Protein AF-A0A233S714-F1 (afdb_monomer)

Structure (mmCIF, N/CA/C/O backbone):
data_AF-A0A233S714-F1
#
_entry.id   AF-A0A233S714-F1
#
loop_
_atom_site.group_PDB
_atom_site.id
_atom_site.type_symbol
_atom_site.label_atom_id
_atom_site.label_alt_id
_atom_site.label_comp_id
_atom_site.label_asym_id
_atom_site.label_entity_id
_atom_site.label_seq_id
_atom_site.pdbx_PDB_ins_code
_atom_site.Cartn_x
_atom_site.Cartn_y
_atom_site.Cartn_z
_atom_site.occupancy
_atom_site.B_iso_or_equiv
_atom_site.auth_seq_id
_atom_site.auth_comp_id
_atom_site.auth_asym_id
_atom_site.auth_atom_id
_atom_site.pdbx_PDB_model_num
ATOM 1 N N . MET A 1 1 ? 31.657 8.967 -10.220 1.00 40.84 1 MET A N 1
ATOM 2 C CA . MET A 1 1 ? 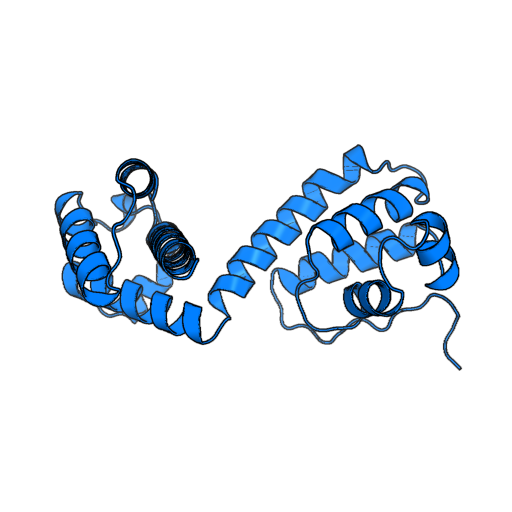30.370 9.175 -10.921 1.00 40.84 1 MET A CA 1
ATOM 3 C C . MET A 1 1 ? 29.705 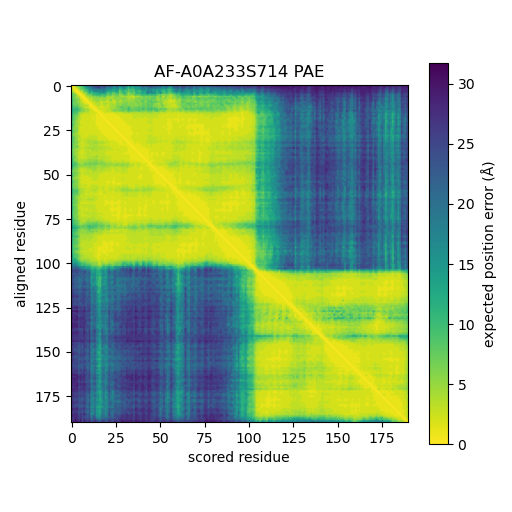7.817 -11.083 1.00 40.84 1 MET A C 1
ATOM 5 O O . MET A 1 1 ? 30.407 6.886 -11.451 1.00 40.84 1 MET A O 1
ATOM 9 N N . GLY A 1 2 ? 28.427 7.679 -10.719 1.00 52.44 2 GLY A N 1
ATOM 10 C CA . GLY A 1 2 ? 27.688 6.413 -10.843 1.00 52.44 2 GLY A CA 1
ATOM 11 C C . GLY A 1 2 ? 27.372 6.067 -12.301 1.00 52.44 2 GLY A C 1
ATOM 12 O O . GLY A 1 2 ? 27.374 6.950 -13.158 1.00 52.44 2 GLY A O 1
ATOM 13 N N . VAL A 1 3 ? 27.122 4.787 -12.581 1.00 60.53 3 VAL A N 1
ATOM 14 C CA . VAL A 1 3 ? 26.758 4.312 -13.924 1.00 60.53 3 VAL A CA 1
ATOM 15 C C . VAL A 1 3 ? 25.372 4.869 -14.291 1.00 60.53 3 VAL A C 1
ATOM 17 O O . VAL A 1 3 ? 24.443 4.732 -13.489 1.00 60.53 3 VAL A O 1
ATOM 20 N N . PRO A 1 4 ? 25.195 5.507 -15.464 1.00 60.66 4 PRO A N 1
ATOM 21 C CA . PRO A 1 4 ? 23.899 6.024 -15.892 1.00 60.66 4 PRO A CA 1
ATOM 22 C C . PRO A 1 4 ? 22.820 4.938 -15.847 1.00 60.66 4 PRO A C 1
ATOM 24 O O . PRO A 1 4 ? 23.013 3.854 -16.384 1.00 60.66 4 PRO A O 1
ATOM 27 N N . GLY A 1 5 ? 21.685 5.238 -15.212 1.00 64.38 5 GLY A N 1
ATOM 28 C CA . GLY A 1 5 ? 20.563 4.304 -15.080 1.00 64.38 5 GLY A CA 1
ATOM 29 C C . GLY A 1 5 ? 20.573 3.462 -13.807 1.00 64.38 5 GLY A C 1
ATOM 30 O O . GLY A 1 5 ? 19.518 2.980 -13.431 1.00 64.38 5 GLY A O 1
ATOM 31 N N . GLN A 1 6 ? 21.683 3.341 -13.072 1.00 81.00 6 GLN A N 1
ATOM 32 C CA . GLN A 1 6 ? 21.674 2.590 -11.812 1.00 81.00 6 GLN A CA 1
ATOM 33 C C . GLN A 1 6 ? 21.087 3.413 -10.661 1.00 81.00 6 GLN A C 1
ATOM 35 O O . GLN A 1 6 ? 21.679 4.399 -10.217 1.00 81.00 6 GLN A O 1
ATOM 40 N N . PHE A 1 7 ? 19.938 2.977 -10.143 1.00 83.88 7 PHE A N 1
ATOM 41 C CA . PHE A 1 7 ? 19.339 3.535 -8.934 1.00 83.88 7 PHE A CA 1
ATOM 42 C C . PHE A 1 7 ? 19.837 2.798 -7.696 1.00 83.88 7 PHE A C 1
ATOM 44 O O . PHE A 1 7 ? 19.830 1.569 -7.634 1.00 83.88 7 PHE A O 1
ATOM 51 N N . LYS A 1 8 ? 20.248 3.554 -6.675 1.00 82.88 8 LYS A N 1
ATOM 52 C CA . LYS A 1 8 ? 20.589 2.973 -5.377 1.00 82.88 8 LYS A CA 1
ATOM 53 C C . LYS A 1 8 ? 19.297 2.549 -4.678 1.00 82.88 8 LYS A C 1
ATOM 55 O O . LYS A 1 8 ? 18.467 3.402 -4.376 1.00 82.88 8 LYS A O 1
ATOM 60 N N . LYS A 1 9 ? 19.155 1.251 -4.399 1.00 84.81 9 LYS A N 1
ATOM 61 C CA . LYS A 1 9 ? 18.035 0.729 -3.605 1.00 84.81 9 LYS A CA 1
ATOM 62 C C . LYS A 1 9 ? 18.007 1.377 -2.208 1.00 84.81 9 LYS A C 1
ATOM 64 O O . LYS A 1 9 ? 19.061 1.425 -1.560 1.00 84.81 9 LYS A O 1
ATOM 69 N N . PRO A 1 10 ? 16.849 1.865 -1.728 1.00 80.56 10 PRO A N 1
ATOM 70 C CA . PRO A 1 10 ? 16.700 2.346 -0.363 1.00 80.56 10 PRO A CA 1
ATOM 71 C C . PRO A 1 10 ? 16.878 1.203 0.633 1.00 80.56 10 PRO A C 1
ATOM 73 O O . PRO A 1 10 ? 16.523 0.053 0.374 1.00 80.56 10 PRO A O 1
ATOM 76 N N . SER A 1 11 ? 17.386 1.533 1.819 1.00 79.00 11 SER A N 1
ATOM 77 C CA . SER A 1 11 ? 17.393 0.598 2.943 1.00 79.00 11 SER A CA 1
ATOM 78 C C . SER A 1 11 ? 15.988 0.523 3.541 1.00 79.00 11 SER A C 1
ATOM 80 O O . SER A 1 11 ? 15.656 1.276 4.453 1.00 79.00 11 SER A O 1
ATOM 82 N N . LEU A 1 12 ? 15.156 -0.367 3.005 1.00 73.88 12 LEU A N 1
ATOM 83 C CA . LEU A 1 12 ? 13.804 -0.622 3.501 1.00 73.88 12 LEU A CA 1
ATOM 84 C C . LEU A 1 12 ? 13.814 -1.749 4.545 1.00 73.88 12 LEU A C 1
ATOM 86 O O . LEU A 1 12 ? 14.524 -2.741 4.332 1.00 73.88 12 LEU A O 1
ATOM 90 N N . PRO A 1 13 ? 13.040 -1.652 5.644 1.00 69.81 13 PRO A N 1
ATOM 91 C CA . PRO A 1 13 ? 12.799 -2.792 6.527 1.00 69.81 13 PRO A CA 1
ATOM 92 C C . PRO A 1 13 ? 12.115 -3.931 5.755 1.00 69.81 13 PRO A C 1
ATOM 94 O O . PRO A 1 13 ? 11.543 -3.713 4.687 1.00 69.81 13 PRO A O 1
ATOM 97 N N . ALA A 1 14 ? 12.187 -5.157 6.277 1.00 67.12 14 ALA A N 1
ATOM 98 C CA . ALA A 1 14 ? 11.447 -6.275 5.695 1.00 67.12 14 ALA A CA 1
ATOM 99 C C . ALA A 1 14 ? 9.934 -5.974 5.706 1.00 67.12 14 ALA A C 1
ATOM 101 O O . ALA A 1 14 ? 9.413 -5.478 6.706 1.00 67.12 14 ALA A O 1
ATOM 102 N N . GLY A 1 15 ? 9.243 -6.239 4.595 1.00 75.56 15 GLY A N 1
ATOM 103 C CA . GLY A 1 15 ? 7.813 -5.961 4.445 1.00 75.56 15 GLY A CA 1
ATOM 104 C C . GLY A 1 15 ? 7.403 -5.644 3.006 1.00 75.56 15 GLY A C 1
ATOM 105 O O . GLY A 1 15 ? 8.234 -5.588 2.103 1.00 75.56 15 GLY A O 1
ATOM 106 N N . ARG A 1 16 ? 6.114 -5.355 2.804 1.00 86.38 16 ARG A N 1
ATOM 107 C CA . ARG A 1 16 ? 5.480 -5.236 1.479 1.00 86.38 16 ARG A CA 1
ATOM 108 C C . ARG A 1 16 ? 6.036 -4.091 0.633 1.00 86.38 16 ARG A C 1
ATOM 110 O O . ARG A 1 16 ? 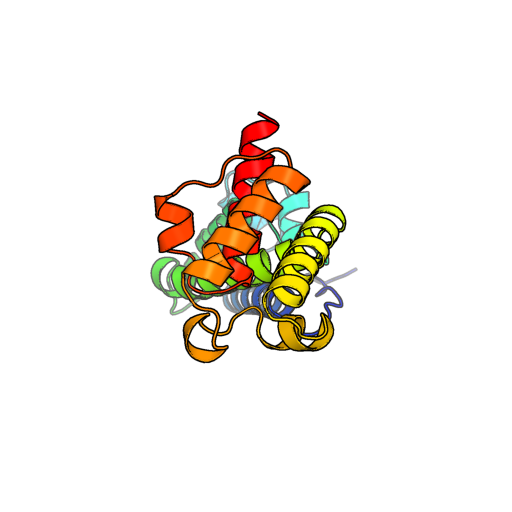6.109 -4.198 -0.586 1.00 86.38 16 ARG A O 1
ATOM 117 N N . LEU A 1 17 ? 6.476 -3.000 1.268 1.00 84.19 17 LEU A N 1
ATOM 118 C CA . LEU A 1 17 ? 7.139 -1.899 0.560 1.00 84.19 17 LEU A CA 1
ATOM 119 C C . LEU A 1 17 ? 8.502 -2.320 -0.012 1.00 84.19 17 LEU A C 1
ATOM 121 O O . LEU A 1 17 ? 8.867 -1.866 -1.096 1.00 84.19 17 LEU A O 1
ATOM 125 N N . ARG A 1 18 ? 9.244 -3.186 0.696 1.00 84.31 18 ARG A N 1
ATOM 126 C CA . ARG A 1 18 ? 10.487 -3.768 0.176 1.00 84.31 18 ARG A CA 1
ATOM 127 C C . ARG A 1 18 ? 10.176 -4.672 -1.013 1.00 84.31 18 ARG A C 1
ATOM 129 O O . ARG A 1 18 ? 10.813 -4.495 -2.042 1.00 84.31 18 ARG A O 1
ATOM 136 N N . ASP A 1 19 ? 9.170 -5.537 -0.901 1.00 90.81 19 ASP A N 1
ATOM 137 C CA . ASP A 1 19 ? 8.782 -6.459 -1.978 1.00 90.81 19 ASP A CA 1
ATOM 138 C C . ASP A 1 19 ? 8.412 -5.703 -3.268 1.00 90.81 19 ASP A C 1
ATOM 140 O O . ASP A 1 19 ? 8.916 -6.020 -4.346 1.00 90.81 19 ASP A O 1
ATOM 144 N N . LEU A 1 20 ? 7.607 -4.637 -3.159 1.00 93.38 20 LEU A N 1
ATOM 145 C CA . LEU A 1 20 ? 7.278 -3.767 -4.293 1.00 93.38 20 LEU A CA 1
ATOM 146 C C . LEU A 1 20 ? 8.525 -3.090 -4.882 1.00 93.38 20 LEU A C 1
ATOM 148 O O . LEU A 1 20 ? 8.696 -3.056 -6.101 1.00 93.38 20 LEU A O 1
ATOM 152 N N . ASN A 1 21 ? 9.387 -2.518 -4.034 1.00 94.50 21 ASN A N 1
ATOM 153 C CA . ASN A 1 21 ? 10.602 -1.854 -4.504 1.00 94.50 21 ASN A CA 1
ATOM 154 C C . ASN A 1 21 ? 11.528 -2.855 -5.216 1.00 94.50 21 ASN A C 1
ATOM 156 O O . ASN A 1 21 ? 12.047 -2.555 -6.289 1.00 94.50 21 ASN A O 1
ATOM 160 N N . ASP A 1 22 ? 11.679 -4.062 -4.674 1.00 94.62 22 ASP A N 1
ATOM 161 C CA . ASP A 1 22 ? 12.474 -5.123 -5.280 1.00 94.62 22 ASP A CA 1
ATOM 162 C C . ASP A 1 22 ? 11.911 -5.567 -6.633 1.00 94.62 22 ASP A C 1
ATOM 164 O O . ASP A 1 22 ? 12.692 -5.692 -7.581 1.00 94.62 22 ASP A O 1
ATOM 168 N N . ALA A 1 23 ? 10.588 -5.704 -6.763 1.00 95.44 23 ALA A N 1
ATOM 169 C CA . ALA A 1 23 ? 9.927 -6.010 -8.032 1.00 95.44 23 ALA A CA 1
ATOM 170 C C . ALA A 1 23 ? 10.164 -4.918 -9.091 1.00 95.44 23 ALA A C 1
ATOM 172 O O . ALA A 1 23 ? 10.536 -5.221 -10.225 1.00 95.44 23 ALA A O 1
ATOM 173 N N . LEU A 1 24 ? 10.041 -3.637 -8.722 1.00 95.38 24 LEU A N 1
ATOM 174 C CA . LEU A 1 24 ? 10.323 -2.519 -9.633 1.00 95.38 24 LEU A CA 1
ATOM 175 C C . LEU A 1 24 ? 11.787 -2.493 -10.082 1.00 95.38 24 LEU A C 1
ATOM 177 O O . LEU A 1 24 ? 12.075 -2.256 -11.256 1.00 95.38 24 LEU A O 1
ATOM 181 N N . HIS A 1 25 ? 12.722 -2.755 -9.169 1.00 95.06 25 HIS A N 1
ATOM 182 C CA . HIS A 1 25 ? 14.147 -2.836 -9.499 1.00 95.06 25 HIS A CA 1
ATOM 183 C C . HIS A 1 25 ? 14.480 -4.057 -10.363 1.00 95.06 25 HIS A C 1
ATOM 185 O O . HIS A 1 25 ? 15.325 -3.955 -11.252 1.00 95.06 25 HIS A O 1
ATOM 191 N N . ALA A 1 26 ? 13.820 -5.195 -10.143 1.00 94.56 26 ALA A N 1
ATOM 192 C CA . ALA A 1 26 ? 13.962 -6.375 -10.991 1.00 94.56 26 ALA A CA 1
ATOM 193 C C . ALA A 1 26 ? 13.451 -6.092 -12.411 1.00 94.56 26 ALA A C 1
ATOM 195 O O . ALA A 1 26 ? 14.162 -6.344 -13.382 1.00 94.56 26 ALA A O 1
ATOM 196 N N . LEU A 1 27 ? 12.273 -5.476 -12.537 1.00 95.06 27 LEU A N 1
ATOM 197 C CA . LEU A 1 27 ? 11.716 -5.081 -13.828 1.00 95.06 27 LEU A C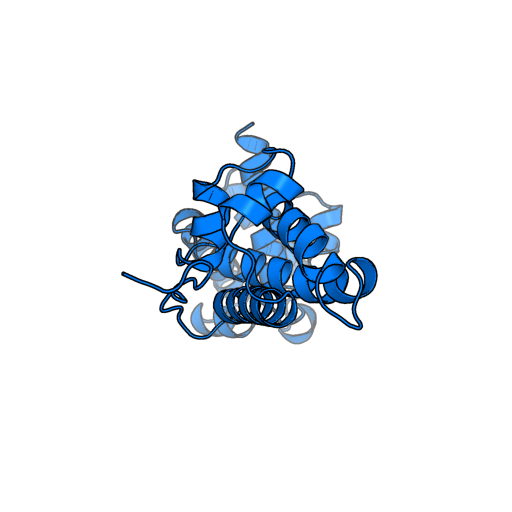A 1
ATOM 198 C C . LEU A 1 27 ? 12.617 -4.066 -14.547 1.00 95.06 27 LEU A C 1
ATOM 200 O O . LEU A 1 27 ? 12.871 -4.191 -15.744 1.00 95.06 27 LEU A O 1
ATOM 204 N N . HIS A 1 28 ? 13.161 -3.089 -13.816 1.00 95.12 28 HIS A N 1
ATOM 205 C CA . HIS A 1 28 ? 14.119 -2.119 -14.350 1.00 95.12 28 HIS A CA 1
ATOM 206 C C . HIS A 1 28 ? 15.409 -2.783 -14.850 1.00 95.12 28 HIS A C 1
ATOM 208 O O . HIS A 1 28 ? 15.908 -2.417 -15.916 1.00 95.12 28 HIS A O 1
ATOM 214 N N . LEU A 1 29 ? 15.912 -3.798 -14.138 1.00 93.81 29 LEU A N 1
ATOM 215 C CA . LEU A 1 29 ? 17.058 -4.601 -14.564 1.00 93.81 29 LEU A CA 1
ATOM 216 C C . LEU A 1 29 ? 16.765 -5.368 -15.861 1.00 93.81 29 LEU A C 1
ATOM 218 O O . LEU A 1 29 ? 17.548 -5.274 -16.807 1.00 93.81 29 LEU A O 1
ATOM 222 N N . ILE A 1 30 ? 15.632 -6.074 -15.931 1.00 93.31 30 ILE A N 1
ATOM 223 C CA . ILE A 1 30 ? 15.226 -6.858 -17.111 1.00 93.31 30 ILE A CA 1
ATOM 224 C C . ILE A 1 30 ? 14.990 -5.938 -18.324 1.00 93.31 30 ILE A C 1
ATOM 226 O O . ILE A 1 30 ? 15.354 -6.281 -19.446 1.00 93.31 30 ILE A O 1
ATOM 230 N N . ALA A 1 31 ? 14.479 -4.724 -18.104 1.00 93.56 31 ALA A N 1
ATOM 231 C CA . ALA A 1 31 ? 14.295 -3.693 -19.131 1.00 93.56 31 ALA A CA 1
ATOM 232 C C . ALA A 1 31 ? 15.608 -3.049 -19.640 1.00 93.56 31 ALA A C 1
ATOM 234 O O . ALA A 1 31 ? 15.571 -2.098 -20.435 1.00 93.56 31 ALA A O 1
ATOM 235 N N . GLY A 1 32 ? 16.768 -3.522 -19.168 1.00 92.62 32 GLY A N 1
ATOM 236 C CA . GLY A 1 32 ? 18.088 -3.028 -19.560 1.00 92.62 32 GLY A CA 1
ATOM 237 C C . GLY A 1 32 ? 18.496 -1.725 -18.871 1.00 92.62 32 GLY A C 1
ATOM 238 O O . GLY A 1 32 ? 19.286 -0.965 -19.425 1.00 92.62 32 GLY A O 1
ATOM 239 N N . GLN A 1 33 ? 17.938 -1.445 -17.693 1.00 93.19 33 GLN A N 1
ATOM 240 C CA . GLN A 1 33 ? 18.257 -0.294 -16.845 1.00 93.19 33 GLN A CA 1
ATOM 241 C C . GLN A 1 33 ? 18.191 1.073 -17.556 1.00 93.19 33 GLN A C 1
ATOM 243 O O . GLN A 1 33 ? 19.160 1.841 -17.528 1.00 93.19 33 GLN A O 1
ATOM 248 N N . PRO A 1 34 ? 17.059 1.429 -18.199 1.00 93.25 34 PRO A N 1
ATOM 249 C CA . PRO A 1 34 ? 16.932 2.719 -18.870 1.00 93.25 34 PRO A CA 1
ATOM 250 C C . PRO A 1 34 ? 17.169 3.884 -17.898 1.00 93.25 34 PRO A C 1
ATOM 252 O O . PRO A 1 34 ? 16.764 3.847 -16.733 1.00 93.25 34 PRO A O 1
ATOM 255 N N . SER A 1 35 ? 17.813 4.946 -18.387 1.00 92.31 35 SER A N 1
ATOM 256 C CA . SER A 1 35 ? 18.087 6.144 -17.589 1.00 92.31 35 SER A CA 1
ATOM 257 C C . SER A 1 35 ? 16.813 6.943 -17.291 1.00 92.31 35 SER A C 1
ATOM 259 O O . SER A 1 35 ? 15.815 6.840 -18.009 1.00 92.31 35 SER A O 1
ATOM 261 N N . LEU A 1 36 ? 16.864 7.822 -16.281 1.00 90.88 36 LEU A N 1
ATOM 262 C CA . LEU A 1 36 ? 15.768 8.761 -15.990 1.00 90.88 36 LEU A CA 1
ATOM 263 C C . LEU A 1 36 ? 15.369 9.592 -17.207 1.00 90.88 36 LEU A C 1
ATOM 265 O O . LEU A 1 36 ? 14.194 9.886 -17.390 1.00 90.88 36 LEU A O 1
ATOM 269 N N . GLU A 1 37 ? 16.333 9.992 -18.036 1.00 91.75 37 GLU A N 1
ATOM 270 C CA . GLU A 1 37 ? 16.038 10.774 -19.232 1.00 91.75 37 GLU A CA 1
ATOM 271 C C . GLU A 1 37 ? 15.244 9.960 -20.257 1.00 91.75 37 GLU A C 1
ATOM 273 O O . GLU A 1 37 ? 14.268 10.468 -20.811 1.00 91.75 37 GLU A O 1
ATOM 278 N N . ILE A 1 38 ? 15.631 8.699 -20.470 1.00 93.56 38 ILE A N 1
ATOM 279 C CA . ILE A 1 38 ? 14.936 7.782 -21.377 1.00 93.56 38 ILE A CA 1
ATOM 280 C C . ILE A 1 38 ? 13.519 7.523 -20.864 1.00 93.56 38 ILE A C 1
ATOM 282 O O . ILE A 1 38 ? 12.565 7.719 -21.612 1.00 93.56 38 ILE A O 1
ATOM 286 N N . MET A 1 39 ? 13.365 7.157 -19.588 1.00 94.06 39 MET A N 1
ATOM 287 C CA . MET A 1 39 ? 12.049 6.896 -18.993 1.00 94.06 39 MET A CA 1
ATOM 288 C C . MET A 1 39 ? 11.145 8.130 -19.049 1.00 94.06 39 MET A C 1
ATOM 290 O O . MET A 1 39 ? 10.008 8.050 -19.500 1.00 94.06 39 MET A O 1
ATOM 294 N N . HIS A 1 40 ? 11.667 9.303 -18.687 1.00 94.56 40 HIS A N 1
ATOM 295 C CA . HIS A 1 40 ? 10.916 10.556 -18.742 1.00 94.56 40 HIS A CA 1
ATOM 296 C C . HIS A 1 40 ? 10.459 10.917 -20.166 1.00 94.56 40 HIS A C 1
ATOM 298 O O . HIS A 1 40 ? 9.381 11.485 -20.346 1.00 94.56 40 HIS A O 1
ATOM 304 N N . ARG A 1 41 ? 11.264 10.582 -21.184 1.00 94.19 41 ARG A N 1
ATOM 305 C CA . ARG A 1 41 ? 10.916 10.768 -22.598 1.00 94.19 41 ARG A CA 1
ATOM 306 C C . ARG A 1 41 ? 9.836 9.786 -23.054 1.00 94.19 41 ARG A C 1
ATOM 308 O O . ARG A 1 41 ? 8.895 10.222 -23.707 1.00 94.19 41 ARG A O 1
ATOM 315 N N . LEU A 1 42 ? 9.956 8.505 -22.698 1.00 93.44 42 LEU A N 1
ATOM 316 C CA . LEU A 1 42 ? 8.964 7.470 -23.024 1.00 93.44 42 LEU A CA 1
ATOM 317 C C . LEU A 1 42 ? 7.596 7.787 -22.414 1.00 93.44 42 LEU A C 1
ATOM 319 O O . LEU A 1 42 ? 6.576 7.645 -23.075 1.00 93.44 42 LEU A O 1
ATOM 323 N N . LEU A 1 43 ? 7.593 8.332 -21.200 1.00 93.44 43 LEU A N 1
ATOM 324 C CA . LEU A 1 43 ? 6.397 8.805 -20.505 1.00 93.44 43 LEU A CA 1
ATOM 325 C C . LEU A 1 43 ? 5.861 10.146 -21.015 1.00 93.44 43 LEU A C 1
ATOM 327 O O . LEU A 1 43 ? 4.975 10.726 -20.388 1.00 93.44 43 LEU A O 1
ATOM 331 N N . GLN A 1 44 ? 6.433 10.696 -22.090 1.00 92.38 44 GLN A N 1
ATOM 332 C CA . GLN A 1 44 ? 6.054 11.995 -22.651 1.00 92.38 44 GLN A CA 1
ATOM 333 C C . GLN A 1 44 ? 6.014 13.123 -21.603 1.00 92.38 44 GLN A C 1
ATOM 335 O O . GLN A 1 44 ? 5.236 14.065 -21.709 1.00 92.38 44 GLN A O 1
ATOM 340 N N . LYS A 1 45 ? 6.882 13.049 -20.584 1.00 87.69 45 LYS A N 1
ATOM 341 C CA . LYS A 1 45 ? 6.978 14.011 -19.473 1.00 87.69 45 LYS A CA 1
ATOM 342 C C . LYS A 1 45 ? 5.745 14.103 -18.557 1.00 87.69 45 LYS A C 1
ATOM 344 O O . LYS A 1 45 ? 5.652 15.055 -17.785 1.00 87.69 45 LYS A O 1
ATOM 349 N N . ARG A 1 46 ? 4.837 13.118 -18.578 1.00 89.94 46 ARG A N 1
ATOM 350 C CA . ARG A 1 46 ? 3.645 13.097 -17.703 1.00 89.94 46 ARG A CA 1
ATOM 351 C C . ARG A 1 46 ? 3.977 12.925 -16.212 1.00 89.94 46 ARG A C 1
ATOM 353 O O . ARG A 1 46 ? 3.246 13.406 -15.356 1.00 89.94 46 ARG A O 1
ATOM 360 N N . ILE A 1 47 ? 5.111 12.288 -15.898 1.00 91.12 47 ILE A N 1
ATOM 361 C CA . ILE A 1 47 ? 5.651 12.142 -14.536 1.00 91.12 47 ILE A CA 1
ATOM 362 C C . ILE A 1 47 ? 6.984 12.885 -14.446 1.00 91.12 47 ILE A C 1
ATOM 364 O O . ILE A 1 47 ? 7.846 12.710 -15.303 1.00 91.12 47 ILE A O 1
ATOM 368 N N . SER A 1 48 ? 7.187 13.694 -13.402 1.00 89.31 48 SER A N 1
ATOM 369 C CA . SER A 1 48 ? 8.436 14.444 -13.231 1.00 89.31 48 SER A CA 1
ATOM 370 C C . SER A 1 48 ? 9.640 13.525 -12.990 1.00 89.31 48 SER A C 1
ATOM 372 O O . SER A 1 48 ? 9.526 12.470 -12.366 1.00 89.31 48 SER A O 1
ATOM 374 N N . ARG A 1 49 ? 10.835 13.957 -13.420 1.00 91.06 49 ARG A N 1
ATOM 375 C CA . ARG A 1 49 ? 12.092 13.214 -13.185 1.00 91.06 49 ARG A CA 1
ATOM 376 C C . ARG A 1 49 ? 12.331 12.902 -11.708 1.00 91.06 49 ARG A C 1
ATOM 378 O O . ARG A 1 49 ? 12.794 11.812 -11.403 1.00 91.06 49 ARG A O 1
ATOM 385 N N . THR A 1 50 ? 11.999 13.837 -10.817 1.00 89.25 50 THR A N 1
ATOM 386 C CA . THR A 1 50 ? 12.108 13.638 -9.367 1.00 89.25 50 THR A CA 1
ATOM 387 C C . THR A 1 50 ? 11.175 12.531 -8.896 1.00 89.25 50 THR A C 1
ATOM 389 O O . THR A 1 50 ? 11.633 11.619 -8.232 1.00 89.25 50 THR A O 1
ATOM 392 N N . ARG A 1 51 ? 9.900 12.521 -9.314 1.00 89.69 51 ARG A N 1
ATOM 393 C CA . ARG A 1 51 ? 8.967 11.439 -8.946 1.00 89.69 51 ARG A CA 1
ATOM 394 C C . ARG A 1 51 ? 9.421 10.071 -9.456 1.00 89.69 51 ARG A C 1
ATOM 396 O O . ARG A 1 51 ? 9.290 9.093 -8.731 1.00 89.69 51 ARG A O 1
ATOM 403 N N . LEU A 1 52 ? 9.970 10.011 -10.672 1.00 92.06 52 LEU A N 1
ATOM 404 C CA . LEU A 1 52 ? 10.537 8.774 -11.219 1.00 92.06 52 LEU A CA 1
ATOM 405 C C . LEU A 1 52 ? 11.739 8.302 -10.405 1.00 92.06 52 LEU A C 1
ATOM 407 O O . LEU A 1 52 ? 11.818 7.128 -10.077 1.00 92.06 52 LEU A O 1
ATOM 411 N N . HIS A 1 53 ? 12.657 9.208 -10.071 1.00 91.88 53 HIS A N 1
ATOM 412 C CA . HIS A 1 53 ? 13.813 8.896 -9.236 1.00 91.88 53 HIS A CA 1
ATOM 413 C C . HIS A 1 53 ? 13.376 8.404 -7.849 1.00 91.88 53 HIS A C 1
ATOM 415 O O . HIS A 1 53 ? 13.771 7.317 -7.432 1.00 91.88 53 HIS A O 1
ATOM 421 N N . ASP A 1 54 ? 12.490 9.150 -7.189 1.00 89.00 54 ASP A N 1
ATOM 422 C CA . ASP A 1 54 ? 11.997 8.837 -5.850 1.00 89.00 54 ASP A CA 1
ATOM 423 C C . ASP A 1 54 ? 11.330 7.464 -5.777 1.00 89.00 54 ASP A C 1
ATOM 425 O O . ASP A 1 54 ? 11.474 6.777 -4.770 1.00 89.00 54 ASP A O 1
ATOM 429 N N . ALA A 1 55 ? 10.637 7.037 -6.838 1.00 91.56 55 ALA A N 1
ATOM 430 C CA . ALA A 1 55 ? 9.999 5.725 -6.881 1.00 91.56 55 ALA A CA 1
ATOM 431 C C . ALA A 1 55 ? 10.995 4.563 -6.704 1.00 91.56 55 ALA A C 1
ATOM 433 O O . ALA A 1 55 ? 10.626 3.511 -6.182 1.00 91.56 55 ALA A O 1
ATOM 434 N N . PHE A 1 56 ? 12.258 4.759 -7.098 1.00 93.06 56 PHE A N 1
ATOM 435 C CA . PHE A 1 56 ? 13.315 3.762 -6.938 1.00 93.06 56 PHE A CA 1
ATOM 436 C C . PHE A 1 56 ? 14.162 3.963 -5.687 1.00 93.06 56 PHE A C 1
ATOM 438 O O . PHE A 1 56 ? 14.702 2.969 -5.201 1.00 93.06 56 PHE A O 1
ATOM 445 N N . THR A 1 57 ? 14.323 5.202 -5.209 1.00 89.75 57 THR A N 1
ATOM 446 C CA . THR A 1 57 ? 15.358 5.563 -4.224 1.00 89.75 57 THR A CA 1
ATOM 447 C C . THR A 1 57 ? 14.833 5.990 -2.862 1.00 89.75 57 THR A C 1
ATOM 449 O O . THR A 1 57 ? 15.592 5.936 -1.898 1.00 89.75 57 THR A O 1
ATOM 452 N N . GLU A 1 58 ? 13.583 6.440 -2.759 1.00 83.88 58 GLU A N 1
ATOM 453 C CA . GLU A 1 58 ? 13.031 6.943 -1.502 1.00 83.88 58 GLU A CA 1
ATOM 454 C C . GLU A 1 58 ? 12.304 5.836 -0.727 1.00 83.88 58 GLU A C 1
ATOM 456 O O . GLU A 1 58 ? 11.617 5.005 -1.326 1.00 83.88 58 GLU A O 1
ATOM 461 N N . PRO A 1 59 ? 12.379 5.821 0.617 1.00 82.75 59 PRO A N 1
ATOM 462 C CA . PRO A 1 59 ? 11.723 4.819 1.451 1.00 82.75 59 PRO A CA 1
ATOM 463 C C . PRO A 1 59 ? 10.223 5.116 1.640 1.00 82.75 59 PRO A C 1
ATOM 465 O O . PRO A 1 59 ? 9.692 5.057 2.747 1.00 82.75 59 PRO A O 1
ATOM 468 N N . ARG A 1 60 ? 9.530 5.486 0.560 1.00 82.31 60 ARG A N 1
ATOM 469 C CA . ARG A 1 60 ? 8.130 5.920 0.569 1.00 82.31 60 ARG A CA 1
ATOM 470 C C . ARG A 1 60 ? 7.351 5.213 -0.532 1.00 82.31 60 ARG A C 1
ATOM 472 O O . ARG A 1 60 ? 7.849 5.077 -1.643 1.00 82.31 60 ARG A O 1
ATOM 479 N N . LEU A 1 61 ? 6.118 4.796 -0.234 1.00 85.62 61 LEU A N 1
ATOM 480 C CA . LEU A 1 61 ? 5.261 4.155 -1.237 1.00 85.62 61 LEU A CA 1
ATOM 481 C C . LEU A 1 61 ? 4.965 5.143 -2.385 1.00 85.62 61 LEU A C 1
ATOM 483 O O . LEU A 1 61 ? 4.400 6.212 -2.108 1.00 85.62 61 LEU A O 1
ATOM 487 N N . PRO A 1 62 ? 5.326 4.818 -3.639 1.00 89.25 62 PRO A N 1
ATOM 488 C CA . PRO A 1 62 ? 5.014 5.662 -4.785 1.00 89.25 62 PRO A CA 1
ATOM 489 C C . PRO A 1 62 ? 3.504 5.657 -5.080 1.00 89.25 62 PRO A C 1
ATOM 491 O O . PRO A 1 62 ? 2.843 4.650 -4.822 1.00 89.25 62 PRO A O 1
ATOM 494 N N . PRO A 1 63 ? 2.934 6.744 -5.633 1.00 87.44 63 PRO A N 1
ATOM 495 C CA . PRO A 1 63 ? 1.546 6.747 -6.100 1.00 87.44 63 PRO A CA 1
ATOM 496 C C . PRO A 1 63 ? 1.313 5.682 -7.177 1.00 87.44 63 PRO A C 1
ATOM 498 O O . PRO A 1 63 ? 2.212 5.448 -7.990 1.00 87.44 63 PRO A O 1
ATOM 501 N N . TRP A 1 64 ? 0.110 5.099 -7.227 1.00 91.12 64 TRP A N 1
ATOM 502 C CA . TRP A 1 64 ? -0.224 4.061 -8.208 1.00 91.12 64 TRP A CA 1
ATOM 503 C C . TRP A 1 64 ? 0.021 4.518 -9.650 1.00 91.12 64 TRP A C 1
ATOM 505 O O . TRP A 1 64 ? 0.749 3.842 -10.364 1.00 91.12 64 TRP A O 1
ATOM 515 N N . ASP A 1 65 ? -0.418 5.721 -10.036 1.00 91.06 65 ASP A N 1
ATOM 516 C CA . ASP A 1 65 ? -0.183 6.275 -11.383 1.00 91.06 65 ASP A CA 1
ATOM 517 C C . ASP A 1 65 ? 1.301 6.308 -11.785 1.00 91.06 65 ASP A C 1
ATOM 519 O O . ASP A 1 65 ? 1.650 6.230 -12.961 1.00 91.06 65 ASP A O 1
ATOM 523 N N . THR A 1 66 ? 2.207 6.456 -10.810 1.00 94.81 66 THR A N 1
ATOM 524 C CA . THR A 1 66 ? 3.653 6.407 -11.070 1.00 94.81 66 THR A CA 1
ATOM 525 C C . THR A 1 66 ? 4.128 4.971 -11.272 1.00 94.81 66 THR A C 1
ATOM 527 O O . THR A 1 66 ? 4.966 4.734 -12.137 1.00 94.81 66 THR A O 1
ATOM 530 N N . VAL A 1 67 ? 3.601 4.020 -10.499 1.00 95.94 67 VAL A N 1
ATOM 531 C CA . VAL A 1 67 ? 3.920 2.590 -10.618 1.00 95.94 67 VAL A CA 1
ATOM 532 C C . VAL A 1 67 ? 3.383 2.022 -11.929 1.00 95.94 67 VAL A C 1
ATOM 534 O O . VAL A 1 67 ? 4.158 1.434 -12.676 1.00 95.94 67 VAL A O 1
ATOM 537 N N . ASP A 1 68 ? 2.114 2.268 -12.248 1.00 95.62 68 ASP A N 1
ATOM 538 C CA . ASP A 1 68 ? 1.466 1.857 -13.498 1.00 95.62 68 ASP A CA 1
ATOM 539 C C . ASP A 1 68 ? 2.241 2.372 -14.720 1.00 95.62 68 ASP A C 1
ATOM 541 O O . ASP A 1 68 ? 2.647 1.611 -15.599 1.00 95.62 68 ASP A O 1
ATOM 545 N N . ALA A 1 69 ? 2.603 3.657 -14.703 1.00 94.75 69 ALA A N 1
ATOM 546 C CA . ALA A 1 69 ? 3.426 4.260 -15.741 1.00 94.75 69 ALA A CA 1
ATOM 547 C C . ALA A 1 69 ? 4.814 3.611 -15.889 1.00 94.75 69 ALA A C 1
ATOM 549 O O . ALA A 1 69 ? 5.319 3.470 -17.005 1.00 94.75 69 ALA A O 1
ATOM 550 N N . LEU A 1 70 ? 5.454 3.240 -14.778 1.00 95.94 70 LEU A N 1
ATOM 551 C CA . LEU A 1 70 ? 6.741 2.546 -14.805 1.00 95.94 70 LEU A CA 1
ATOM 552 C C . LEU A 1 70 ? 6.595 1.126 -15.356 1.00 95.94 70 LEU A C 1
ATOM 554 O O . LEU A 1 70 ? 7.422 0.715 -16.167 1.00 95.94 70 LEU A O 1
ATOM 558 N N . VAL A 1 71 ? 5.549 0.397 -14.964 1.00 96.88 71 VAL A N 1
ATOM 559 C CA . VAL A 1 71 ? 5.264 -0.942 -15.494 1.00 96.88 71 VAL A CA 1
ATOM 560 C C . VAL A 1 71 ? 5.033 -0.874 -17.000 1.00 96.88 71 VAL A C 1
ATOM 562 O O . VAL A 1 71 ? 5.682 -1.623 -17.727 1.00 96.88 71 VAL A O 1
ATOM 565 N N . GLU A 1 72 ? 4.214 0.068 -17.480 1.00 95.69 72 GLU A N 1
ATOM 566 C CA . GLU A 1 72 ? 3.941 0.267 -18.909 1.00 95.69 72 GLU A CA 1
ATOM 567 C C . GLU A 1 72 ? 5.241 0.365 -19.722 1.00 95.69 72 GLU A C 1
ATOM 569 O O . GLU A 1 72 ? 5.452 -0.391 -20.673 1.00 95.69 72 GLU A O 1
ATOM 574 N N . ILE A 1 73 ? 6.152 1.263 -19.333 1.00 96.38 73 ILE A N 1
ATOM 575 C CA . ILE A 1 73 ? 7.363 1.522 -20.123 1.00 96.38 73 ILE A CA 1
ATOM 576 C C . ILE A 1 73 ? 8.467 0.485 -19.907 1.00 96.38 73 ILE A C 1
ATOM 578 O O . ILE A 1 73 ? 9.284 0.286 -20.807 1.00 96.38 73 ILE A O 1
ATOM 582 N N . LEU A 1 74 ? 8.565 -0.125 -18.722 1.00 96.06 74 LEU A N 1
ATOM 583 C CA . LEU A 1 74 ? 9.638 -1.070 -18.417 1.00 96.06 74 LEU A CA 1
ATOM 584 C C . LEU A 1 74 ? 9.290 -2.464 -18.927 1.00 96.06 74 LEU A C 1
ATOM 586 O O . LEU A 1 74 ? 10.131 -3.084 -19.572 1.00 96.06 74 LEU A O 1
ATOM 590 N N . ALA A 1 75 ? 8.052 -2.920 -18.731 1.00 95.75 75 ALA A N 1
ATOM 591 C CA . ALA A 1 75 ? 7.605 -4.203 -19.257 1.00 95.75 75 ALA A CA 1
ATOM 592 C C . ALA A 1 75 ? 7.592 -4.206 -20.792 1.00 95.75 75 ALA A C 1
ATOM 594 O O . ALA A 1 75 ? 8.058 -5.164 -21.391 1.00 95.75 75 ALA A O 1
ATOM 595 N N . ALA A 1 76 ? 7.201 -3.103 -21.447 1.00 94.25 76 ALA A N 1
ATOM 596 C CA . ALA A 1 76 ? 7.284 -2.986 -22.909 1.00 94.25 76 ALA A CA 1
ATOM 597 C C . ALA A 1 76 ? 8.723 -3.050 -23.469 1.00 94.25 76 ALA A C 1
ATOM 599 O O . ALA A 1 76 ? 8.918 -3.262 -24.666 1.00 94.25 76 ALA A O 1
ATOM 600 N N . ARG A 1 77 ? 9.743 -2.828 -22.629 1.00 93.62 77 ARG A N 1
ATOM 601 C CA . ARG A 1 77 ? 11.166 -2.915 -23.001 1.00 93.62 77 ARG A CA 1
ATOM 602 C C . ARG A 1 77 ? 11.815 -4.229 -22.593 1.00 93.62 77 ARG A C 1
ATOM 604 O O . ARG A 1 77 ? 12.853 -4.585 -23.149 1.00 93.62 77 ARG A O 1
ATOM 611 N N . ALA A 1 78 ? 11.267 -4.882 -21.580 1.00 92.56 78 ALA A N 1
ATOM 612 C CA . ALA A 1 78 ? 11.787 -6.118 -21.043 1.00 92.56 78 ALA A CA 1
ATOM 613 C C . ALA A 1 78 ? 11.535 -7.263 -22.045 1.00 92.56 78 ALA A C 1
ATOM 615 O O . ALA A 1 78 ? 10.419 -7.426 -22.539 1.00 92.56 78 ALA A O 1
ATOM 616 N N . PRO A 1 79 ? 12.560 -8.054 -22.397 1.00 88.50 79 PRO A N 1
ATOM 617 C CA . PRO A 1 79 ? 12.382 -9.176 -23.307 1.00 88.50 79 PRO A CA 1
ATOM 618 C C . PRO A 1 79 ? 11.515 -10.263 -22.662 1.00 88.50 79 PRO A C 1
ATOM 620 O O . PRO A 1 79 ? 11.737 -10.638 -21.514 1.00 88.50 79 PRO A O 1
ATOM 623 N N . GLY A 1 80 ? 10.569 -10.809 -23.430 1.00 86.38 80 GLY A N 1
ATOM 624 C CA . GLY A 1 80 ? 9.766 -11.961 -23.007 1.00 86.38 80 GLY A CA 1
ATOM 625 C C . GLY A 1 80 ? 8.678 -11.649 -21.979 1.00 86.38 80 GLY A C 1
ATOM 626 O O . GLY A 1 80 ? 8.185 -12.572 -21.345 1.00 86.38 80 GLY A O 1
ATOM 627 N N . THR A 1 81 ? 8.313 -10.378 -21.815 1.00 90.50 81 THR A N 1
ATOM 628 C CA . THR A 1 81 ? 7.196 -9.962 -20.968 1.00 90.50 81 THR A CA 1
ATOM 629 C C . THR A 1 81 ? 6.423 -8.831 -21.637 1.00 90.50 81 THR A C 1
ATOM 631 O O . THR A 1 81 ? 6.940 -8.130 -22.508 1.00 90.50 81 THR A O 1
ATOM 634 N N . SER A 1 82 ? 5.184 -8.633 -21.208 1.00 92.12 82 SER A N 1
ATOM 635 C CA . SER A 1 82 ? 4.336 -7.510 -21.598 1.00 92.12 82 SER A CA 1
ATOM 636 C C . SER A 1 82 ? 3.813 -6.758 -20.369 1.00 92.12 82 SER A C 1
ATOM 638 O O . SER A 1 82 ? 3.771 -7.323 -19.272 1.00 92.12 82 SER A O 1
ATOM 640 N N . PRO A 1 83 ? 3.391 -5.486 -20.512 1.00 92.25 83 PRO A N 1
ATOM 641 C CA . PRO A 1 83 ? 2.750 -4.753 -19.421 1.00 92.25 83 PRO A CA 1
ATOM 642 C C . PRO A 1 83 ? 1.566 -5.503 -18.808 1.00 92.25 83 PRO A C 1
ATOM 644 O O . PRO A 1 83 ? 1.422 -5.518 -17.592 1.00 92.25 83 PRO A O 1
ATOM 647 N N . GLN A 1 84 ? 0.754 -6.170 -19.631 1.00 90.94 84 GLN A N 1
ATOM 648 C CA . GLN A 1 84 ? -0.448 -6.880 -19.194 1.00 90.94 84 GLN A CA 1
ATOM 649 C C . GLN A 1 84 ? -0.133 -8.094 -18.312 1.00 90.94 84 GLN A C 1
ATOM 651 O O . GLN A 1 84 ? -0.928 -8.427 -17.438 1.00 90.94 84 GLN A O 1
ATOM 656 N N . GLU A 1 85 ? 1.017 -8.737 -18.517 1.00 92.38 85 GLU A N 1
ATOM 657 C CA . GLU A 1 85 ? 1.459 -9.881 -17.710 1.00 92.38 85 GLU A CA 1
ATOM 658 C C . GLU A 1 85 ? 2.031 -9.444 -16.355 1.00 92.38 85 GLU A C 1
ATOM 660 O O . GLU A 1 85 ? 1.799 -10.107 -15.349 1.00 92.38 85 GLU A O 1
ATOM 665 N N . VAL A 1 86 ? 2.747 -8.315 -16.312 1.00 94.38 86 VAL A N 1
ATOM 666 C CA . VAL A 1 86 ? 3.431 -7.828 -15.098 1.00 94.38 86 VAL A CA 1
ATOM 667 C C . VAL A 1 86 ? 2.500 -7.023 -14.188 1.00 94.38 86 VAL A C 1
ATOM 669 O O . VAL A 1 86 ? 2.648 -7.038 -12.963 1.00 94.38 86 VAL A O 1
ATOM 672 N N . LEU A 1 87 ? 1.539 -6.301 -14.773 1.00 93.69 87 LEU A N 1
ATOM 673 C CA . LEU A 1 87 ? 0.675 -5.368 -14.052 1.00 93.69 87 LEU A CA 1
ATOM 674 C C . LEU A 1 87 ? -0.082 -6.007 -12.872 1.00 93.69 87 LEU A C 1
ATOM 676 O O . LEU A 1 87 ? -0.063 -5.397 -11.803 1.00 93.69 87 LEU A O 1
ATOM 680 N N . PRO A 1 88 ? -0.701 -7.204 -12.983 1.00 93.25 88 PRO A N 1
ATOM 681 C CA . PRO A 1 88 ? -1.454 -7.790 -11.873 1.00 93.25 88 PRO A CA 1
ATOM 682 C C . PRO A 1 88 ? -0.587 -8.082 -10.643 1.00 93.25 88 PRO A C 1
ATOM 684 O O . PRO A 1 88 ? -1.000 -7.802 -9.518 1.00 93.25 88 PRO A O 1
ATOM 687 N N . GLU A 1 89 ? 0.627 -8.599 -10.850 1.00 93.00 89 GLU A N 1
ATOM 688 C CA . GLU A 1 89 ? 1.558 -8.926 -9.766 1.00 93.00 89 GLU A CA 1
ATOM 689 C C . GLU A 1 89 ? 2.047 -7.658 -9.056 1.00 93.00 89 GLU A C 1
ATOM 691 O O . GLU A 1 89 ? 1.980 -7.549 -7.829 1.00 93.00 89 GLU A O 1
ATOM 696 N N . VAL A 1 90 ? 2.470 -6.650 -9.825 1.00 94.50 90 VAL A N 1
ATOM 697 C CA . VAL A 1 90 ? 2.938 -5.375 -9.265 1.00 94.50 90 VAL A CA 1
ATOM 698 C C . VAL A 1 90 ? 1.799 -4.615 -8.580 1.00 94.50 90 VAL A C 1
ATOM 700 O O . VAL A 1 90 ? 2.009 -4.025 -7.518 1.00 94.50 90 VAL A O 1
ATOM 703 N N . HIS A 1 91 ? 0.585 -4.657 -9.135 1.00 93.38 91 HIS A N 1
ATOM 704 C CA . HIS A 1 91 ? -0.597 -4.064 -8.511 1.00 93.38 91 HIS A CA 1
ATOM 705 C C . HIS A 1 91 ? -0.910 -4.721 -7.164 1.00 93.38 91 HIS A C 1
ATOM 707 O O . HIS A 1 91 ? -1.116 -4.016 -6.177 1.00 93.38 91 HIS A O 1
ATOM 713 N N . ALA A 1 92 ? -0.867 -6.055 -7.080 1.00 87.06 92 ALA A N 1
ATOM 714 C CA . ALA A 1 92 ? -1.073 -6.769 -5.821 1.00 87.06 92 ALA A CA 1
ATOM 715 C C . ALA A 1 92 ? -0.043 -6.358 -4.752 1.00 87.06 92 ALA A C 1
ATOM 717 O O . ALA A 1 92 ? -0.414 -6.070 -3.611 1.00 87.06 92 ALA A O 1
ATOM 718 N N . LEU A 1 93 ? 1.240 -6.247 -5.120 1.00 92.06 93 LEU A N 1
ATOM 719 C CA . LEU A 1 93 ? 2.287 -5.753 -4.218 1.00 92.06 93 LEU A CA 1
ATOM 720 C C . LEU A 1 93 ? 2.031 -4.311 -3.767 1.00 92.06 93 LEU A C 1
ATOM 722 O O . LEU A 1 93 ? 2.218 -3.990 -2.591 1.00 92.06 93 LEU A O 1
ATOM 726 N N . TRP A 1 94 ? 1.569 -3.447 -4.674 1.00 93.00 94 TRP A N 1
ATOM 727 C CA . TRP A 1 94 ? 1.224 -2.068 -4.345 1.00 93.00 94 TRP A CA 1
ATOM 728 C C . TRP A 1 94 ? 0.045 -1.982 -3.372 1.00 93.00 94 TRP A C 1
ATOM 730 O O . TRP A 1 94 ? 0.138 -1.259 -2.381 1.00 93.00 94 TRP A O 1
ATOM 740 N N . VAL A 1 95 ? -1.020 -2.761 -3.586 1.00 84.69 95 VAL A N 1
ATOM 741 C CA . VAL A 1 95 ? -2.175 -2.833 -2.674 1.00 84.69 95 VAL A CA 1
ATOM 742 C C . VAL A 1 95 ? -1.735 -3.286 -1.282 1.00 84.69 95 VAL A C 1
ATOM 744 O O . VAL A 1 95 ? -2.069 -2.639 -0.288 1.00 84.69 95 VAL A O 1
ATOM 747 N N . LEU A 1 96 ? -0.931 -4.349 -1.194 1.00 83.94 96 LEU A N 1
ATOM 748 C CA . LEU A 1 96 ? -0.417 -4.857 0.081 1.00 83.94 96 LEU A CA 1
ATOM 749 C C . LEU A 1 96 ? 0.485 -3.833 0.789 1.00 83.94 96 LEU A C 1
ATOM 751 O O . LEU A 1 96 ? 0.381 -3.649 2.002 1.00 83.94 96 LEU A O 1
ATOM 755 N N . ALA A 1 97 ? 1.341 -3.130 0.045 1.00 83.81 97 ALA A N 1
ATOM 756 C CA . ALA A 1 97 ? 2.183 -2.068 0.587 1.00 83.81 97 ALA A CA 1
ATOM 757 C C . ALA A 1 97 ? 1.378 -0.830 1.008 1.00 83.81 97 ALA A C 1
ATOM 759 O O . ALA A 1 97 ? 1.726 -0.192 2.001 1.00 83.81 97 ALA A O 1
ATOM 760 N N . SER A 1 98 ? 0.293 -0.508 0.299 1.00 82.75 98 SER A N 1
ATOM 761 C CA . SER A 1 98 ? -0.637 0.567 0.651 1.00 82.75 98 SER A CA 1
ATOM 762 C C . SER A 1 98 ? -1.369 0.262 1.952 1.00 82.75 98 SER A C 1
ATOM 764 O O . SER A 1 98 ? -1.356 1.092 2.858 1.00 82.75 98 SER A O 1
ATOM 766 N N . ARG A 1 99 ? -1.899 -0.960 2.102 1.00 77.81 99 ARG A N 1
ATOM 767 C CA . ARG A 1 99 ? -2.504 -1.427 3.359 1.00 77.81 99 ARG A CA 1
ATOM 768 C C . ARG A 1 99 ? -1.500 -1.353 4.506 1.00 77.81 99 ARG A C 1
ATOM 770 O O . ARG A 1 99 ? -1.765 -0.707 5.512 1.00 77.81 99 ARG A O 1
ATOM 777 N N . GLN A 1 100 ? -0.293 -1.895 4.321 1.00 72.31 100 GLN A N 1
ATOM 778 C CA . GLN A 1 100 ? 0.748 -1.828 5.351 1.00 72.31 100 GLN A CA 1
ATOM 779 C C . GLN A 1 100 ? 1.156 -0.383 5.686 1.00 72.31 100 GLN A C 1
ATOM 781 O O . GLN A 1 100 ? 1.431 -0.077 6.841 1.00 72.31 100 GLN A O 1
ATOM 786 N N . ARG A 1 101 ? 1.204 0.525 4.702 1.00 67.94 101 ARG A N 1
ATOM 787 C CA . ARG A 1 101 ? 1.499 1.946 4.932 1.00 67.94 101 ARG A CA 1
ATOM 788 C C . ARG A 1 101 ? 0.361 2.668 5.650 1.00 67.94 101 ARG A C 1
ATOM 790 O O . ARG A 1 101 ? 0.655 3.543 6.461 1.00 67.94 101 ARG A O 1
ATOM 797 N N . SER A 1 102 ? -0.891 2.324 5.366 1.00 62.53 102 SER A N 1
ATOM 798 C CA . SER A 1 102 ? -2.049 2.851 6.091 1.00 62.53 102 SER A CA 1
ATOM 799 C C . SER A 1 102 ? -1.947 2.503 7.580 1.00 62.53 102 SER A C 1
ATOM 801 O O . SER A 1 102 ? -2.055 3.369 8.442 1.00 62.53 102 SER A O 1
ATOM 803 N N . LEU A 1 103 ? -1.471 1.295 7.894 1.00 61.22 103 LEU A N 1
ATOM 804 C CA . LEU A 1 103 ? -1.114 0.897 9.262 1.00 61.22 103 LEU A CA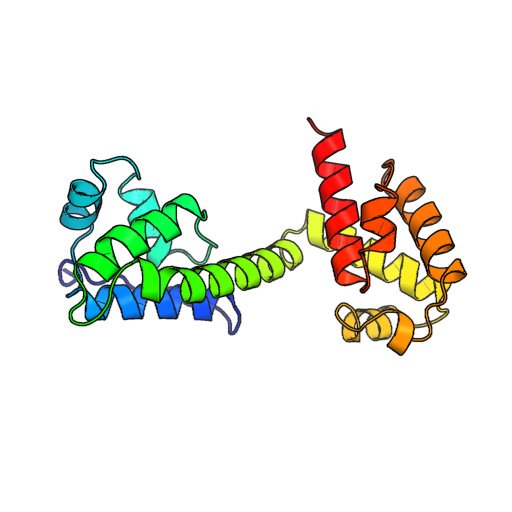 1
ATOM 805 C C . LEU A 1 103 ? 0.093 1.670 9.864 1.00 61.22 103 LEU A C 1
ATOM 807 O O . LEU A 1 103 ? 0.441 1.450 11.025 1.00 61.22 103 LEU A O 1
ATOM 811 N N . LEU A 1 104 ? 0.773 2.552 9.115 1.00 57.06 104 LEU A N 1
ATOM 812 C CA . LEU A 1 104 ? 1.995 3.263 9.528 1.00 57.06 104 LEU A CA 1
ATOM 813 C C . LEU A 1 104 ? 1.881 4.808 9.556 1.00 57.06 104 LEU A C 1
ATOM 815 O O . LEU A 1 104 ? 2.819 5.445 10.041 1.00 57.06 104 LEU A O 1
ATOM 819 N N . ASN A 1 105 ? 0.795 5.456 9.122 1.00 69.38 105 ASN A N 1
ATOM 820 C CA . ASN A 1 105 ? 0.592 6.910 9.328 1.00 69.38 105 ASN A CA 1
ATOM 821 C C . ASN A 1 105 ? 0.289 7.192 10.821 1.00 69.38 105 ASN A C 1
ATOM 823 O O . ASN A 1 105 ? -0.523 6.463 11.369 1.00 69.38 105 ASN A O 1
ATOM 827 N N . PRO A 1 106 ? 0.909 8.177 11.515 1.00 71.44 106 PRO A N 1
ATOM 828 C CA . PRO A 1 106 ? 0.643 8.429 12.939 1.00 71.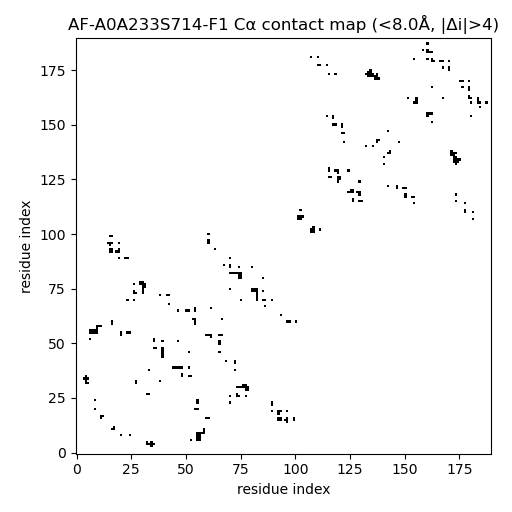44 106 PRO A CA 1
ATOM 829 C C . PRO A 1 106 ? -0.837 8.624 13.287 1.0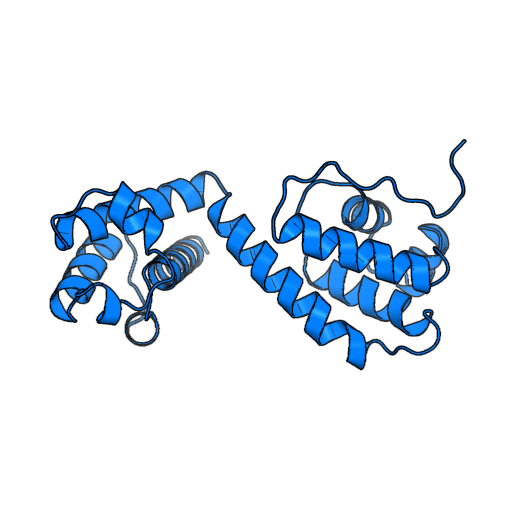0 71.44 106 PRO A C 1
ATOM 831 O O . PRO A 1 106 ? -1.292 8.063 14.273 1.00 71.44 106 PRO A O 1
ATOM 834 N N . TYR A 1 107 ? -1.586 9.349 12.452 1.00 76.62 107 TYR A N 1
ATOM 835 C CA . TYR A 1 107 ? -3.024 9.554 12.652 1.00 76.62 107 TYR A CA 1
ATOM 836 C C . TYR A 1 107 ? -3.819 8.260 12.439 1.00 76.62 107 TYR A C 1
ATOM 838 O O . TYR A 1 107 ? -4.662 7.894 13.244 1.00 76.62 107 TYR A O 1
ATOM 846 N N . GLU A 1 108 ? -3.511 7.513 11.379 1.00 77.56 108 GLU A N 1
ATOM 847 C CA . GLU A 1 108 ? -4.190 6.241 11.103 1.00 77.56 108 GLU A CA 1
ATOM 848 C C . GLU A 1 108 ? -3.802 5.157 12.116 1.00 77.56 108 GLU A C 1
ATOM 850 O O . GLU A 1 108 ? -4.607 4.283 12.413 1.00 77.56 108 GLU A O 1
ATOM 855 N N . ARG A 1 109 ? -2.591 5.236 12.685 1.00 78.38 109 ARG A N 1
ATOM 856 C CA . ARG A 1 109 ? -2.165 4.425 13.828 1.00 78.38 109 ARG A CA 1
ATOM 857 C C . ARG A 1 109 ? -2.981 4.754 15.062 1.00 78.38 109 ARG A C 1
ATOM 859 O O . ARG A 1 109 ? -3.433 3.825 15.700 1.00 78.38 109 ARG A O 1
ATOM 866 N N . GLU A 1 110 ? -3.195 6.030 15.365 1.00 84.19 110 GLU A N 1
ATOM 867 C CA . GLU A 1 110 ? -4.042 6.442 16.488 1.00 84.19 110 GLU A CA 1
ATOM 868 C C . GLU A 1 110 ? -5.477 5.931 16.310 1.00 84.19 110 GLU A C 1
ATOM 870 O O . GLU A 1 110 ? -6.003 5.275 17.202 1.00 84.19 110 GLU A O 1
ATOM 875 N N . VAL A 1 111 ? -6.063 6.103 15.118 1.00 88.81 111 VAL A N 1
ATOM 876 C CA . VAL A 1 111 ? -7.391 5.552 14.793 1.00 88.81 111 VAL A CA 1
ATOM 877 C C . VAL A 1 111 ? -7.405 4.029 14.927 1.00 88.81 111 VAL A C 1
ATOM 879 O O . VAL A 1 111 ? -8.314 3.477 15.539 1.00 88.81 111 VAL A O 1
ATOM 882 N N . ARG A 1 112 ? -6.400 3.331 14.387 1.00 86.75 112 ARG A N 1
ATOM 883 C CA . ARG A 1 112 ? -6.289 1.872 14.499 1.00 86.75 112 ARG A CA 1
ATOM 884 C C . ARG A 1 112 ? -6.185 1.435 15.955 1.00 86.75 112 ARG A C 1
ATOM 886 O O . ARG A 1 112 ? -6.915 0.540 16.355 1.00 86.75 112 ARG A O 1
ATOM 893 N N . ASP A 1 113 ? -5.265 2.015 16.716 1.00 87.00 113 ASP A N 1
ATOM 894 C CA . ASP A 1 113 ? -4.982 1.617 18.093 1.00 87.00 113 ASP A CA 1
ATOM 895 C C . ASP A 1 113 ? -6.225 1.834 18.971 1.00 87.00 113 ASP A C 1
ATOM 897 O O . ASP A 1 113 ? -6.537 0.985 19.807 1.00 87.00 113 ASP A O 1
ATOM 901 N N . GLU A 1 114 ? -6.986 2.900 18.708 1.00 91.88 114 GLU A N 1
ATOM 902 C CA . GLU A 1 114 ? -8.258 3.191 19.368 1.00 91.88 114 GLU A CA 1
ATOM 903 C C . GLU A 1 114 ? -9.374 2.216 18.946 1.00 91.88 114 GLU A C 1
ATOM 905 O O . GLU A 1 114 ? -10.054 1.658 19.803 1.00 91.88 114 GLU A O 1
ATOM 910 N N . VAL A 1 115 ? -9.531 1.911 17.650 1.00 91.44 115 VAL A N 1
ATOM 911 C CA . VAL A 1 115 ? -10.483 0.878 17.182 1.00 91.44 115 VAL A CA 1
ATOM 912 C C . VAL A 1 115 ? -10.152 -0.483 17.804 1.00 91.44 115 VAL A C 1
ATOM 914 O O . VAL A 1 115 ? -11.040 -1.177 18.295 1.00 91.44 115 VAL A O 1
ATOM 917 N N . VAL A 1 116 ? -8.872 -0.855 17.858 1.00 89.50 116 VAL A N 1
ATOM 918 C CA . VAL A 1 116 ? -8.409 -2.083 18.520 1.00 89.50 116 VAL A CA 1
ATOM 919 C C . VAL A 1 116 ? -8.722 -2.050 20.017 1.00 89.50 116 VAL A C 1
ATOM 921 O O . VAL A 1 116 ? -9.139 -3.069 20.565 1.00 89.50 116 VAL A O 1
ATOM 924 N N . ALA A 1 117 ? -8.559 -0.905 20.686 1.00 89.75 117 ALA A N 1
ATOM 925 C CA . ALA A 1 117 ? -8.920 -0.751 22.093 1.00 89.75 117 ALA A CA 1
ATOM 926 C C . ALA A 1 117 ? -10.430 -0.931 22.324 1.00 89.75 117 ALA A C 1
ATOM 928 O O . ALA A 1 117 ? -10.816 -1.607 23.277 1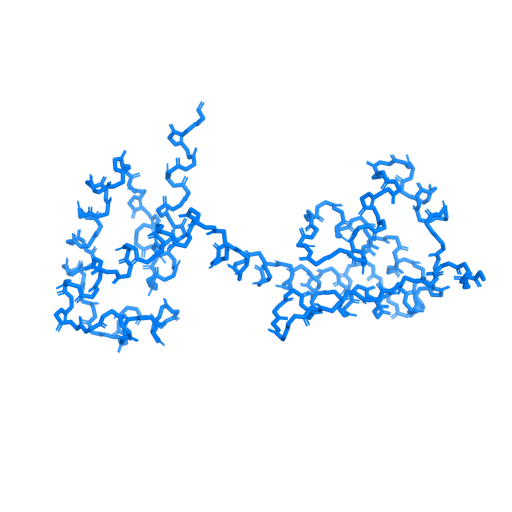.00 89.75 117 ALA A O 1
ATOM 929 N N . ILE A 1 118 ? -11.273 -0.408 21.426 1.00 94.12 118 ILE A N 1
ATOM 930 C CA . ILE A 1 118 ? -12.731 -0.585 21.473 1.00 94.12 118 ILE A CA 1
ATOM 931 C C . ILE A 1 118 ? -13.092 -2.070 21.366 1.00 94.12 118 ILE A C 1
ATOM 933 O O . ILE A 1 118 ? -13.817 -2.576 22.222 1.00 94.12 118 ILE A O 1
ATOM 937 N N . PHE A 1 119 ? -12.552 -2.789 20.377 1.00 91.19 119 PHE A N 1
ATOM 938 C CA . PHE A 1 119 ? -12.799 -4.229 20.233 1.00 91.19 119 PHE A CA 1
ATOM 939 C C . PHE A 1 119 ? -12.269 -5.031 21.424 1.00 91.19 119 PHE A C 1
ATOM 941 O O . PHE A 1 119 ? -12.965 -5.909 21.924 1.00 91.19 119 PHE A O 1
ATOM 948 N N . ALA A 1 120 ? -11.080 -4.700 21.932 1.00 88.88 120 ALA A N 1
ATOM 949 C CA . ALA A 1 120 ? -10.528 -5.347 23.120 1.00 88.88 120 ALA A CA 1
ATOM 950 C C . ALA A 1 120 ? -11.442 -5.174 24.339 1.00 88.88 120 ALA A C 1
ATOM 952 O O . ALA A 1 120 ? -11.648 -6.122 25.093 1.00 88.88 120 ALA A O 1
ATOM 953 N N . GLN A 1 121 ? -12.032 -3.986 24.497 1.00 89.56 121 GLN A N 1
ATOM 954 C CA . GLN A 1 121 ? -12.992 -3.712 25.557 1.00 89.56 121 GLN A CA 1
ATOM 955 C C . GLN A 1 121 ? -14.292 -4.505 25.380 1.00 89.56 121 GLN A C 1
ATOM 957 O O . GLN A 1 121 ? -14.763 -5.071 26.362 1.00 89.56 121 GLN A O 1
ATOM 962 N N . GLN A 1 122 ? -14.856 -4.572 24.166 1.00 89.62 122 GLN A N 1
ATOM 963 C CA . GLN A 1 122 ? -16.101 -5.319 23.925 1.00 89.62 122 GLN A CA 1
ATOM 964 C C . GLN A 1 122 ? -15.916 -6.831 24.099 1.00 89.62 122 GLN A C 1
ATOM 966 O O . GLN A 1 122 ? -16.784 -7.509 24.631 1.00 89.62 122 GLN A O 1
ATOM 971 N N . MET A 1 123 ? -14.762 -7.359 23.691 1.00 87.31 123 MET A N 1
ATOM 972 C CA . MET A 1 123 ? -14.440 -8.784 23.806 1.00 87.31 123 MET A CA 1
ATOM 973 C C . MET A 1 123 ? -13.903 -9.173 25.195 1.00 87.31 123 MET A C 1
ATOM 975 O O . MET A 1 123 ? -13.595 -10.339 25.422 1.00 87.31 123 MET A O 1
ATOM 979 N N . GLU A 1 124 ? -13.749 -8.211 26.111 1.00 87.81 124 GLU A N 1
ATOM 980 C CA . GLU A 1 124 ? -13.145 -8.394 27.440 1.00 87.81 124 GLU A CA 1
ATOM 981 C C . GLU A 1 124 ? -11.732 -9.021 27.410 1.00 87.81 124 GLU A C 1
ATOM 983 O O . GLU A 1 124 ? -11.316 -9.738 28.325 1.00 87.81 124 GLU A O 1
ATOM 988 N N . VAL A 1 125 ? -10.953 -8.721 26.367 1.00 87.06 125 VAL A N 1
ATOM 989 C CA . VAL A 1 125 ? -9.578 -9.214 26.178 1.00 87.06 125 VAL A CA 1
ATOM 990 C C . VAL A 1 125 ? -8.555 -8.086 26.274 1.00 87.06 125 VAL A C 1
ATOM 992 O O . VAL A 1 125 ? -8.865 -6.895 26.304 1.00 87.06 125 VAL A O 1
ATOM 995 N N . ARG A 1 126 ? -7.270 -8.447 26.318 1.00 78.94 126 ARG A N 1
ATOM 996 C CA . ARG A 1 126 ? -6.195 -7.450 26.259 1.00 78.94 126 ARG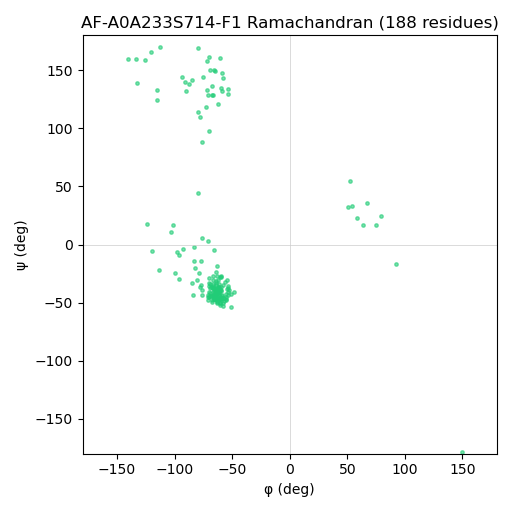 A CA 1
ATOM 997 C C . ARG A 1 126 ? -6.030 -6.934 24.833 1.00 78.94 126 ARG A C 1
ATOM 999 O O . ARG A 1 126 ? -6.047 -7.711 23.888 1.00 78.94 126 ARG A O 1
ATOM 1006 N N . GLN A 1 127 ? -5.709 -5.650 24.689 1.00 77.19 127 GLN A N 1
ATOM 1007 C CA . GLN A 1 127 ? -5.437 -5.018 23.388 1.00 77.19 127 GLN A CA 1
ATOM 1008 C C . GLN A 1 127 ? -4.410 -5.793 22.544 1.00 77.19 127 GLN A C 1
ATOM 1010 O O . GLN A 1 127 ? -4.638 -6.044 21.366 1.00 77.19 127 GLN A O 1
ATOM 1015 N N . ARG A 1 128 ? -3.325 -6.273 23.172 1.00 66.75 128 ARG A N 1
ATOM 1016 C CA . ARG A 1 128 ? -2.298 -7.098 22.507 1.00 66.75 128 ARG A CA 1
ATOM 1017 C C . ARG A 1 128 ? -2.833 -8.402 21.914 1.00 66.75 128 ARG A C 1
ATOM 1019 O O . ARG A 1 128 ? -2.216 -8.934 21.003 1.00 66.75 128 ARG A O 1
ATOM 1026 N N . GLU A 1 129 ? -3.916 -8.953 22.455 1.00 73.62 129 GLU A N 1
ATOM 1027 C CA . GLU A 1 129 ? -4.529 -10.180 21.933 1.00 73.62 129 GLU A CA 1
ATOM 1028 C C . GLU A 1 129 ? -5.337 -9.878 20.667 1.00 73.62 129 GLU A C 1
ATOM 1030 O O . GLU A 1 129 ? -5.272 -10.650 19.717 1.00 73.62 129 GLU A O 1
ATOM 1035 N N . VAL A 1 130 ? -5.979 -8.706 20.600 1.00 71.56 130 VAL A N 1
ATOM 1036 C CA . VAL A 1 130 ? -6.689 -8.216 19.407 1.00 71.56 130 VAL A CA 1
ATOM 1037 C C . VAL A 1 130 ? -5.723 -7.832 18.284 1.00 71.56 130 VAL A C 1
ATOM 1039 O O . VAL A 1 130 ? -5.954 -8.167 17.126 1.00 71.56 130 VAL A O 1
ATOM 1042 N N . GLU A 1 131 ? -4.597 -7.190 18.610 1.00 69.00 131 GLU A N 1
ATOM 1043 C CA . GLU A 1 131 ? -3.557 -6.836 17.628 1.00 69.00 131 GLU A CA 1
ATOM 1044 C C . GLU A 1 131 ? -3.029 -8.054 16.854 1.00 69.00 131 GLU A C 1
ATOM 1046 O O . GLU A 1 131 ? -2.660 -7.939 15.686 1.00 69.00 131 GLU A O 1
ATOM 1051 N N . LEU A 1 132 ? -3.001 -9.228 17.494 1.00 64.19 132 LEU A N 1
ATOM 1052 C CA . LEU A 1 132 ? -2.541 -10.479 16.887 1.00 64.19 132 LEU A CA 1
ATOM 1053 C C . LEU A 1 132 ? -3.567 -11.104 15.935 1.00 64.19 132 LEU A C 1
ATOM 1055 O O . LEU A 1 132 ? -3.203 -11.992 15.165 1.00 64.19 132 LEU A O 1
ATOM 1059 N N . VAL A 1 133 ? -4.820 -10.650 15.979 1.00 76.50 133 VAL A N 1
ATOM 1060 C CA . VAL A 1 133 ? -5.939 -11.206 15.205 1.00 76.50 133 VAL A CA 1
ATOM 1061 C C . VAL A 1 133 ? -6.647 -10.162 14.338 1.00 76.50 133 VAL A C 1
ATOM 1063 O O . VAL A 1 133 ? -7.753 -10.399 13.866 1.00 76.50 133 VAL A O 1
ATOM 1066 N N . LEU A 1 134 ? -5.999 -9.020 14.083 1.00 73.50 134 LEU A N 1
ATOM 1067 C CA . LEU A 1 134 ? -6.535 -7.913 13.278 1.00 73.50 134 LEU A CA 1
ATOM 1068 C C . LEU A 1 134 ? -7.126 -8.358 11.931 1.00 73.50 134 LEU A C 1
ATOM 1070 O O . LEU A 1 134 ? -8.182 -7.868 11.539 1.00 73.50 134 LEU A O 1
ATOM 1074 N N . ASP A 1 135 ? -6.453 -9.290 11.257 1.00 77.88 135 ASP A N 1
ATOM 1075 C CA . ASP A 1 135 ? -6.826 -9.801 9.932 1.00 77.88 135 ASP A CA 1
ATOM 1076 C C . ASP A 1 135 ? -7.498 -11.189 9.993 1.00 77.88 135 ASP A C 1
ATOM 1078 O O . ASP A 1 135 ? -7.654 -11.854 8.968 1.00 77.88 135 ASP A O 1
ATOM 1082 N N . VAL A 1 136 ? -7.860 -11.667 11.188 1.00 75.69 136 VAL A N 1
ATOM 1083 C CA . VAL A 1 136 ? -8.571 -12.939 11.368 1.00 75.69 136 VAL A CA 1
ATOM 1084 C C . VAL A 1 136 ? -10.076 -12.682 11.252 1.00 75.69 136 VAL A C 1
ATOM 1086 O O . VAL A 1 136 ? -10.557 -11.684 11.801 1.00 75.69 136 VAL A O 1
ATOM 1089 N N . PRO A 1 137 ? -10.841 -13.553 10.564 1.00 79.00 137 PRO A N 1
ATOM 1090 C CA . PRO A 1 137 ? -12.288 -13.413 10.486 1.00 79.00 137 PRO A CA 1
ATOM 1091 C C . PRO A 1 137 ? -12.936 -13.301 11.873 1.00 79.00 137 PRO A C 1
ATOM 1093 O O . PRO A 1 137 ? -12.655 -14.105 12.760 1.00 79.00 137 PRO A O 1
ATOM 1096 N N . LEU A 1 138 ? -13.855 -12.348 12.047 1.00 83.44 138 LEU A N 1
ATOM 1097 C CA . LEU A 1 138 ? -14.560 -12.075 13.310 1.00 83.44 138 LEU A CA 1
ATOM 1098 C C . LEU A 1 138 ? -15.236 -13.336 13.883 1.00 83.44 138 LEU A C 1
ATOM 1100 O O . LEU A 1 138 ? -15.202 -13.584 15.089 1.00 83.44 138 LEU A O 1
ATOM 1104 N N . VAL A 1 139 ? -15.757 -14.188 12.994 1.00 82.56 139 VAL A N 1
ATOM 1105 C CA . VAL A 1 139 ? -16.360 -15.487 13.332 1.00 82.56 139 VAL A CA 1
ATOM 1106 C C . VAL A 1 139 ? -15.374 -16.467 13.983 1.00 82.56 139 VAL A C 1
ATOM 1108 O O . VAL A 1 139 ? -15.778 -17.289 14.802 1.00 82.56 139 VAL A O 1
ATOM 1111 N N . GLU A 1 140 ? -14.083 -16.388 13.654 1.00 79.12 140 GLU A N 1
ATOM 1112 C CA . GLU A 1 140 ? -13.042 -17.261 14.211 1.00 79.12 140 GLU A CA 1
ATOM 1113 C C . GLU A 1 140 ? -12.542 -16.779 15.579 1.00 79.12 140 GLU A C 1
ATOM 1115 O O . GLU A 1 140 ? -12.020 -17.580 16.355 1.00 79.12 140 GLU A O 1
ATOM 1120 N N . ILE A 1 141 ? -12.743 -15.499 15.909 1.00 80.44 141 ILE A N 1
ATOM 1121 C CA . ILE A 1 141 ? -12.337 -14.901 17.193 1.00 80.44 141 ILE A CA 1
ATOM 1122 C C . ILE A 1 141 ? -13.503 -14.734 18.174 1.00 80.44 141 ILE A C 1
ATOM 1124 O O . ILE A 1 141 ? -13.381 -14.010 19.158 1.00 80.44 141 ILE A O 1
ATOM 1128 N N . ALA A 1 142 ? -14.618 -15.426 17.923 1.00 74.75 142 ALA A N 1
ATOM 1129 C CA . ALA A 1 142 ? -15.831 -15.410 18.743 1.00 74.75 142 ALA A CA 1
ATOM 1130 C C . ALA A 1 142 ? -16.468 -14.017 18.927 1.00 74.75 142 ALA A C 1
ATOM 1132 O O . ALA A 1 142 ? -17.226 -13.814 19.873 1.00 74.75 142 ALA A O 1
ATOM 1133 N N . ALA A 1 143 ? -16.205 -13.076 18.014 1.00 79.75 143 ALA A N 1
ATOM 1134 C CA . ALA A 1 143 ? -16.949 -11.825 17.957 1.00 79.75 143 ALA A CA 1
ATOM 1135 C C . ALA A 1 143 ? -18.306 -12.098 17.295 1.00 79.75 143 ALA A C 1
ATOM 1137 O O . ALA A 1 143 ? -18.381 -12.397 16.100 1.00 79.75 143 ALA A O 1
ATOM 1138 N N . ASP A 1 144 ? -19.381 -12.043 18.078 1.00 85.19 144 ASP A N 1
ATOM 1139 C CA . ASP A 1 144 ? -20.733 -12.186 17.546 1.00 85.19 144 ASP A CA 1
ATOM 1140 C C . ASP A 1 144 ? -21.238 -10.880 16.907 1.00 85.19 144 ASP A C 1
ATOM 1142 O O . ASP A 1 144 ? -20.638 -9.809 17.032 1.00 85.19 144 ASP A O 1
ATOM 1146 N N . SER A 1 145 ? -22.361 -10.960 16.189 1.00 85.00 145 SER A N 1
ATOM 1147 C CA . SER A 1 145 ? -22.937 -9.796 15.507 1.00 85.00 145 SER A CA 1
ATOM 1148 C C . SER A 1 145 ? -23.306 -8.663 16.469 1.00 85.00 145 SER A C 1
ATOM 1150 O O . SER A 1 145 ? -23.282 -7.505 16.065 1.00 85.00 145 SER A O 1
ATOM 1152 N N . LEU A 1 146 ? -23.633 -8.972 17.729 1.00 89.00 146 LEU A N 1
ATOM 1153 C CA . LEU A 1 146 ? -23.945 -7.954 18.731 1.00 89.00 146 LEU A CA 1
ATOM 1154 C C . LEU A 1 146 ? -22.684 -7.183 19.131 1.00 89.00 146 LEU A C 1
ATOM 1156 O O . LEU A 1 146 ? -22.685 -5.959 19.070 1.00 89.00 146 LEU A O 1
ATOM 1160 N N . THR A 1 147 ? -21.598 -7.896 19.425 1.00 88.94 147 THR A N 1
ATOM 1161 C CA . THR A 1 147 ? -20.280 -7.338 19.754 1.00 88.94 147 THR A CA 1
ATOM 1162 C C . THR A 1 147 ? -19.790 -6.395 18.653 1.00 88.94 147 THR A C 1
ATOM 1164 O O . THR A 1 147 ? -19.276 -5.312 18.930 1.00 88.94 147 THR A O 1
ATOM 1167 N N . VAL A 1 148 ? -19.975 -6.784 17.386 1.00 90.00 148 VAL A N 1
ATOM 1168 C CA . VAL A 1 148 ? -19.606 -5.952 16.231 1.00 90.00 148 VAL A CA 1
ATOM 1169 C C . VAL A 1 148 ? -20.449 -4.677 16.173 1.00 90.00 148 VAL A C 1
ATOM 1171 O O . VAL A 1 148 ? -19.891 -3.594 16.019 1.00 90.00 148 VAL A O 1
ATOM 1174 N N . LEU A 1 149 ? -21.772 -4.773 16.335 1.00 92.75 149 LEU A N 1
ATOM 1175 C CA . LEU A 1 149 ? -22.661 -3.604 16.317 1.00 92.75 149 LEU A CA 1
ATOM 1176 C C . LEU A 1 149 ? -22.407 -2.657 17.500 1.00 92.75 149 LEU A C 1
ATOM 1178 O O . LEU A 1 149 ? -22.446 -1.437 17.335 1.00 92.75 149 LEU A O 1
ATOM 1182 N N . GLU A 1 150 ? -22.107 -3.195 18.682 1.00 93.56 150 GLU A N 1
ATOM 1183 C CA . GLU A 1 150 ? -21.729 -2.408 19.857 1.00 93.56 150 GLU A CA 1
ATOM 1184 C C . GLU A 1 150 ? -20.400 -1.682 19.632 1.00 93.56 150 GLU A C 1
ATOM 1186 O O . GLU A 1 150 ? -20.306 -0.479 19.892 1.00 93.56 150 GLU A O 1
ATOM 1191 N N . ALA A 1 151 ? -19.399 -2.370 19.072 1.00 93.44 151 ALA A N 1
ATOM 1192 C CA . ALA A 1 151 ? -18.130 -1.758 18.691 1.00 93.44 151 ALA A CA 1
ATOM 1193 C C . ALA A 1 151 ? -18.332 -0.643 17.654 1.00 93.44 151 ALA A C 1
ATOM 1195 O O . ALA A 1 151 ? -17.810 0.455 17.848 1.00 93.44 151 ALA A O 1
ATOM 1196 N N . VAL A 1 152 ? -19.137 -0.871 16.610 1.00 95.44 152 VAL A N 1
ATOM 1197 C CA . VAL A 1 152 ? -19.475 0.150 15.601 1.00 95.44 152 VAL A CA 1
ATOM 1198 C C . VAL A 1 152 ? -20.106 1.379 16.251 1.00 95.44 152 VAL A C 1
ATOM 1200 O O . VAL A 1 152 ? -19.625 2.491 16.040 1.00 95.44 152 VAL A O 1
ATOM 1203 N N . GLY A 1 153 ? -21.104 1.200 17.121 1.00 95.25 153 GLY A N 1
ATOM 1204 C CA . GLY A 1 153 ? -21.751 2.324 17.801 1.00 95.25 153 GLY A CA 1
ATOM 1205 C C . GLY A 1 153 ? -20.811 3.115 18.724 1.00 95.25 153 GLY A C 1
ATOM 1206 O O . GLY A 1 153 ? -21.021 4.310 18.958 1.00 95.25 153 GLY A O 1
ATOM 1207 N N . VAL A 1 154 ? -19.765 2.480 19.264 1.00 95.81 154 VAL A N 1
ATOM 1208 C CA . VAL A 1 154 ? -18.704 3.174 20.012 1.00 95.81 154 VAL A CA 1
ATOM 1209 C C . VAL A 1 154 ? -17.755 3.907 19.063 1.00 95.81 154 VAL A C 1
ATOM 1211 O O . VAL A 1 154 ? -17.437 5.065 19.327 1.00 95.81 154 VAL A O 1
ATOM 1214 N N . ILE A 1 155 ? -17.351 3.286 17.952 1.00 96.00 155 ILE A N 1
ATOM 1215 C CA . ILE A 1 155 ? -16.480 3.882 16.926 1.00 96.00 155 ILE A CA 1
ATOM 1216 C C . ILE A 1 155 ? -17.113 5.160 16.365 1.00 96.00 155 ILE A C 1
ATOM 1218 O O . ILE A 1 155 ? -16.497 6.224 16.421 1.00 96.00 155 ILE A O 1
ATOM 1222 N N . GLU A 1 156 ? -18.360 5.094 15.900 1.00 95.50 156 GLU A N 1
ATOM 1223 C CA . GLU A 1 156 ? -19.096 6.248 15.367 1.00 95.50 156 GLU A CA 1
ATOM 1224 C C . GLU A 1 156 ? -19.123 7.415 16.356 1.00 95.50 156 GLU A C 1
ATOM 1226 O O . GLU A 1 156 ? -18.850 8.564 16.000 1.00 95.50 156 GLU A O 1
ATOM 1231 N N . ARG A 1 157 ? -19.369 7.115 17.637 1.00 95.31 157 ARG A N 1
ATOM 1232 C CA . ARG A 1 157 ? -19.397 8.115 18.708 1.00 95.31 157 ARG A CA 1
ATOM 1233 C C . ARG A 1 157 ? -18.019 8.706 19.001 1.00 95.31 157 ARG A C 1
ATOM 1235 O O . ARG A 1 157 ? -17.924 9.915 19.191 1.00 95.31 157 ARG A O 1
ATOM 1242 N N . CYS A 1 158 ? -16.978 7.877 19.078 1.00 93.94 158 CYS A N 1
ATOM 1243 C CA . CYS A 1 158 ? -15.616 8.318 19.384 1.00 93.94 158 CYS A CA 1
ATOM 1244 C C . CYS A 1 158 ? -15.037 9.192 18.268 1.00 93.94 158 CYS A C 1
ATOM 1246 O O . CYS A 1 158 ? -14.389 10.198 18.551 1.00 93.94 158 CYS A O 1
ATOM 1248 N N . PHE A 1 159 ? -15.291 8.830 17.011 1.00 91.50 159 PHE A N 1
ATOM 1249 C CA . PHE A 1 159 ? -14.728 9.516 15.849 1.00 91.50 159 PHE A CA 1
ATOM 1250 C C . PHE A 1 159 ? -15.656 10.571 15.239 1.00 91.50 159 PHE A C 1
ATOM 1252 O O . PHE A 1 159 ? -15.212 11.343 14.391 1.00 91.50 159 PHE A O 1
ATOM 1259 N N . GLY A 1 160 ? -16.918 10.638 15.672 1.00 92.19 160 GLY A N 1
ATOM 1260 C CA . GLY A 1 160 ? -17.904 11.580 15.143 1.00 92.19 160 GLY A CA 1
ATOM 1261 C C . GLY A 1 160 ? -18.277 11.297 13.687 1.00 92.19 160 GLY A C 1
ATOM 1262 O O . GLY A 1 160 ? -18.474 12.235 12.919 1.00 92.19 160 GLY A O 1
ATOM 1263 N N . VAL A 1 161 ? -18.337 10.019 13.307 1.00 93.38 161 VAL A N 1
ATOM 1264 C CA . VAL A 1 161 ? -18.636 9.555 11.942 1.00 93.38 161 VAL A CA 1
ATOM 1265 C C . VAL A 1 161 ? -19.879 8.671 11.924 1.00 93.38 161 VAL A C 1
ATOM 1267 O O . VAL A 1 161 ? -20.312 8.196 12.969 1.00 93.38 161 VAL A O 1
ATOM 1270 N N . VAL A 1 162 ? -20.422 8.435 10.730 1.00 94.19 162 VAL A N 1
ATOM 1271 C CA . VAL A 1 162 ? -21.425 7.394 10.473 1.00 94.19 162 VAL A CA 1
ATOM 1272 C C . VAL A 1 162 ? -20.790 6.383 9.529 1.00 94.19 162 VAL A C 1
ATOM 1274 O O . VAL A 1 162 ? -20.275 6.774 8.477 1.00 94.19 162 VAL A O 1
ATOM 1277 N N . LEU A 1 163 ? -20.763 5.113 9.924 1.00 92.06 163 LEU A N 1
ATOM 1278 C CA . LEU A 1 163 ? -20.242 4.045 9.080 1.00 92.06 163 LEU A CA 1
ATOM 1279 C C . LEU A 1 163 ? -21.344 3.555 8.141 1.00 92.06 163 LEU A C 1
ATOM 1281 O O . LEU A 1 163 ? -22.511 3.461 8.511 1.00 92.06 163 LEU A O 1
ATOM 1285 N N . ASP A 1 164 ? -20.961 3.253 6.907 1.00 88.56 164 ASP A N 1
ATOM 1286 C CA . ASP A 1 164 ? -21.879 2.708 5.914 1.00 88.56 164 ASP A CA 1
ATOM 1287 C C . ASP A 1 164 ? -22.346 1.299 6.315 1.00 88.56 164 ASP A C 1
ATOM 1289 O O . ASP A 1 164 ? -21.519 0.437 6.615 1.00 88.56 164 ASP A O 1
ATOM 1293 N N . GLU A 1 165 ? -23.662 1.062 6.326 1.00 87.88 165 GLU A N 1
ATOM 1294 C CA . GLU A 1 165 ? -24.245 -0.207 6.788 1.00 87.88 165 GLU A CA 1
ATOM 1295 C C . GLU A 1 165 ? -23.803 -1.400 5.925 1.00 87.88 165 GLU A C 1
ATOM 1297 O O . GLU A 1 165 ? -23.530 -2.476 6.458 1.00 87.88 165 GLU A O 1
ATOM 1302 N N . GLU A 1 166 ? -23.698 -1.215 4.604 1.00 83.31 166 GLU A N 1
ATOM 1303 C CA . GLU A 1 166 ? -23.218 -2.250 3.680 1.00 83.31 166 GLU A CA 1
ATOM 1304 C C . GLU A 1 166 ? -21.741 -2.558 3.954 1.00 83.31 166 GLU A C 1
ATOM 1306 O O . GLU A 1 166 ? -21.381 -3.716 4.170 1.00 83.31 166 GLU A O 1
ATOM 1311 N N . GLY A 1 167 ? -20.911 -1.524 4.103 1.00 81.00 167 GLY A N 1
ATOM 1312 C CA . GLY A 1 167 ? -19.509 -1.656 4.493 1.00 81.00 167 GLY A CA 1
ATOM 1313 C C . GLY A 1 167 ? -19.300 -2.336 5.852 1.00 81.00 167 GLY A C 1
ATOM 1314 O O . GLY A 1 167 ? -18.363 -3.121 6.000 1.00 81.00 167 GLY A O 1
ATOM 1315 N N . VAL A 1 168 ? -20.167 -2.089 6.842 1.00 86.44 168 VAL A N 1
ATOM 1316 C CA . VAL A 1 168 ? -20.118 -2.779 8.146 1.00 86.44 168 VAL A CA 1
ATOM 1317 C C . VAL A 1 168 ? -20.422 -4.270 7.992 1.00 86.44 168 VAL A C 1
ATOM 1319 O O . VAL A 1 168 ? -19.767 -5.087 8.636 1.00 86.44 168 VAL A O 1
ATOM 1322 N N . MET A 1 169 ? -21.385 -4.642 7.143 1.00 82.12 169 MET A N 1
ATOM 1323 C CA . MET A 1 169 ? -21.710 -6.051 6.881 1.00 82.12 169 MET A CA 1
ATOM 1324 C C . MET A 1 169 ? -20.613 -6.778 6.095 1.00 82.12 169 MET A C 1
ATOM 1326 O O . MET A 1 169 ? -20.414 -7.977 6.292 1.00 82.12 169 MET A O 1
ATOM 1330 N N . GLU A 1 170 ? -19.913 -6.073 5.205 1.00 80.81 170 GLU A N 1
ATOM 1331 C CA . GLU A 1 170 ? -18.805 -6.624 4.419 1.00 80.81 170 GLU A CA 1
ATOM 1332 C C . GLU A 1 170 ? -17.495 -6.732 5.207 1.00 80.81 170 GLU A C 1
ATOM 1334 O O . GLU A 1 170 ? -16.649 -7.565 4.876 1.00 80.81 170 GLU A O 1
ATOM 1339 N N . ALA A 1 171 ? -17.314 -5.917 6.249 1.00 80.81 171 ALA A N 1
ATOM 1340 C CA . ALA A 1 171 ? -16.138 -5.965 7.105 1.00 80.81 171 ALA A CA 1
ATOM 1341 C C . ALA A 1 171 ? -16.143 -7.242 7.960 1.00 80.81 171 ALA A C 1
ATOM 1343 O O . ALA A 1 171 ? -16.761 -7.318 9.022 1.00 80.81 171 ALA A O 1
ATOM 1344 N N . VAL A 1 172 ? -15.406 -8.255 7.508 1.00 79.44 172 VAL A N 1
ATOM 1345 C CA . VAL A 1 172 ? -15.301 -9.555 8.180 1.00 79.44 172 VAL A CA 1
ATOM 1346 C C . VAL A 1 172 ? -14.116 -9.628 9.138 1.00 79.44 172 VAL A C 1
ATOM 1348 O O . VAL A 1 172 ? -13.969 -10.627 9.837 1.00 79.44 172 VAL A O 1
ATOM 1351 N N . THR A 1 173 ? -13.288 -8.584 9.205 1.00 83.94 173 THR A N 1
ATOM 1352 C CA . THR A 1 173 ? -12.121 -8.468 10.093 1.00 83.94 173 THR A CA 1
ATOM 1353 C C . THR A 1 173 ? -12.064 -7.106 10.794 1.00 83.94 173 THR A C 1
ATOM 1355 O O . THR A 1 173 ? -12.620 -6.108 10.329 1.00 83.94 173 THR A O 1
ATOM 1358 N N . ILE A 1 174 ? -11.320 -7.026 11.902 1.00 85.50 174 ILE A N 1
ATOM 1359 C CA . ILE A 1 174 ? -11.084 -5.753 12.607 1.00 85.50 174 ILE A CA 1
ATOM 1360 C C . ILE A 1 174 ? -10.242 -4.803 11.734 1.00 85.50 174 ILE A C 1
ATOM 1362 O O . ILE A 1 174 ? -10.475 -3.595 11.734 1.00 85.50 174 ILE A O 1
ATOM 1366 N N . GLY A 1 175 ? -9.310 -5.325 10.929 1.00 77.12 175 GLY A N 1
ATOM 1367 C CA . GLY A 1 175 ? -8.532 -4.542 9.962 1.00 77.12 175 GLY A CA 1
ATOM 1368 C C . GLY A 1 175 ? -9.391 -3.871 8.880 1.00 77.12 175 GLY A C 1
ATOM 1369 O O . GLY A 1 175 ? -9.140 -2.721 8.499 1.00 77.12 175 GLY A O 1
ATOM 1370 N N . GLU A 1 176 ? -10.446 -4.540 8.416 1.00 80.12 176 GLU A N 1
ATOM 1371 C CA . GLU A 1 176 ? -11.436 -3.945 7.509 1.00 80.12 176 GLU A CA 1
ATOM 1372 C C . GLU A 1 176 ? -12.276 -2.877 8.215 1.00 80.12 176 GLU A C 1
ATOM 1374 O O . GLU A 1 176 ? -12.491 -1.811 7.641 1.00 80.12 176 GLU A O 1
ATOM 1379 N N . MET A 1 177 ? -12.630 -3.078 9.488 1.00 89.38 177 MET A N 1
ATOM 1380 C CA . MET A 1 177 ? -13.330 -2.064 10.289 1.00 89.38 177 MET A CA 1
ATOM 1381 C C . MET A 1 177 ? -12.492 -0.790 10.504 1.00 89.38 177 MET A C 1
ATOM 1383 O O . MET A 1 177 ? -13.005 0.331 10.428 1.00 89.38 177 MET A O 1
ATOM 1387 N N . VAL A 1 178 ? -11.175 -0.933 10.694 1.00 87.88 178 VAL A N 1
ATOM 1388 C CA . VAL A 1 178 ? -10.231 0.202 10.714 1.00 87.88 178 VAL A CA 1
ATOM 1389 C C . VAL A 1 178 ? -10.249 0.934 9.370 1.00 87.88 178 VAL A C 1
ATOM 1391 O O . VAL A 1 178 ? -10.300 2.163 9.327 1.00 87.88 178 VAL A O 1
ATOM 1394 N N . THR A 1 179 ? -10.247 0.190 8.262 1.00 83.19 179 THR A N 1
ATOM 1395 C CA . THR A 1 179 ? -10.271 0.764 6.907 1.00 83.19 179 THR A CA 1
ATOM 1396 C C . THR A 1 179 ? -11.575 1.519 6.632 1.00 83.19 179 THR A C 1
ATOM 1398 O O . THR A 1 179 ? -11.543 2.616 6.063 1.00 83.19 179 THR A O 1
ATOM 1401 N N . LEU A 1 180 ? -12.710 0.972 7.075 1.00 86.62 180 LEU A N 1
ATOM 1402 C CA . LEU A 1 180 ? -14.027 1.595 6.963 1.00 86.62 180 LEU A CA 1
ATOM 1403 C C . LEU A 1 180 ? -14.089 2.909 7.756 1.00 86.62 180 LEU A C 1
ATOM 1405 O O . LEU A 1 180 ? -14.428 3.952 7.197 1.00 86.62 180 LEU A O 1
ATOM 1409 N N . THR A 1 181 ? -13.643 2.889 9.016 1.00 90.62 181 THR A N 1
ATOM 1410 C CA . THR A 1 181 ? -13.561 4.080 9.884 1.00 90.62 181 THR A CA 1
ATOM 1411 C C . THR A 1 181 ? -12.704 5.184 9.264 1.00 90.62 181 THR A C 1
ATOM 1413 O O . THR A 1 181 ? -13.104 6.347 9.208 1.00 90.62 181 THR A O 1
ATOM 1416 N N . LEU A 1 182 ? -11.528 4.829 8.737 1.00 86.06 182 LEU A N 1
ATOM 1417 C CA . LEU A 1 182 ? -10.637 5.779 8.070 1.00 86.06 182 LEU A CA 1
ATOM 1418 C C . LEU A 1 182 ? -11.248 6.382 6.803 1.00 86.06 182 LEU A C 1
ATOM 1420 O O . LEU A 1 182 ? -10.957 7.532 6.472 1.00 86.06 182 LEU A O 1
ATOM 1424 N N . SER A 1 183 ? -12.069 5.617 6.086 1.00 83.00 183 SER A N 1
ATOM 1425 C CA . SER A 1 183 ? -12.760 6.093 4.886 1.00 83.00 183 SER A CA 1
ATOM 1426 C C . SER A 1 183 ? -13.867 7.089 5.248 1.00 83.00 183 SER A C 1
ATOM 1428 O O . SER A 1 183 ? -13.927 8.162 4.649 1.00 83.00 183 SER A O 1
ATOM 1430 N N . ALA A 1 184 ? -14.656 6.806 6.289 1.00 87.62 184 ALA A N 1
ATOM 1431 C CA . ALA A 1 184 ? -15.688 7.715 6.796 1.00 87.62 184 ALA A CA 1
ATOM 1432 C C . ALA A 1 184 ? -15.103 9.033 7.348 1.00 87.62 184 ALA A C 1
ATOM 1434 O O . ALA A 1 184 ? -15.619 10.120 7.076 1.00 87.62 184 ALA A O 1
ATOM 1435 N N . LEU A 1 185 ? -13.969 8.960 8.057 1.00 86.31 185 LEU A N 1
ATOM 1436 C CA . LEU A 1 185 ? -13.250 10.140 8.551 1.00 86.31 185 LEU A CA 1
ATOM 1437 C C . LEU A 1 185 ? -12.775 11.053 7.415 1.00 86.31 185 LEU A C 1
ATOM 1439 O O . LEU A 1 185 ? -12.889 12.272 7.523 1.00 86.31 185 LEU A O 1
ATOM 1443 N N . LYS A 1 186 ? -12.268 10.477 6.318 1.00 82.00 186 LYS A N 1
ATOM 1444 C CA . LYS A 1 186 ? -11.844 11.243 5.134 1.00 82.00 186 LYS A CA 1
ATOM 1445 C C . LYS A 1 186 ? -13.029 11.921 4.451 1.00 82.00 186 LYS A C 1
ATOM 1447 O O . LYS A 1 186 ? -12.932 13.101 4.145 1.00 82.00 186 LYS A O 1
ATOM 1452 N N . ALA A 1 187 ? -14.149 11.212 4.297 1.00 77.88 187 ALA A N 1
ATOM 1453 C CA . ALA A 1 187 ? -15.369 11.756 3.696 1.00 77.88 187 ALA A CA 1
ATOM 1454 C C . ALA A 1 187 ? -15.991 12.910 4.510 1.00 77.88 187 ALA A C 1
ATOM 1456 O O . ALA A 1 187 ? -16.704 13.735 3.956 1.00 77.88 187 ALA A O 1
ATOM 1457 N N . THR A 1 188 ? -15.710 12.988 5.815 1.00 78.56 188 THR A N 1
ATOM 1458 C CA . THR A 1 188 ? -16.183 14.075 6.696 1.00 78.56 188 THR A CA 1
ATOM 1459 C C . THR A 1 188 ? -15.288 15.328 6.623 1.00 78.56 188 THR A C 1
ATOM 1461 O O . THR A 1 188 ? -15.664 16.391 7.114 1.00 78.56 188 THR A O 1
ATOM 1464 N N . GLN A 1 189 ? -14.086 15.220 6.042 1.00 67.50 189 GLN A N 1
ATOM 1465 C CA . GLN A 1 189 ? -13.112 16.316 5.920 1.00 67.50 189 GLN A CA 1
ATOM 1466 C C . GLN A 1 189 ? -13.146 17.022 4.550 1.00 67.50 189 GLN A C 1
ATOM 1468 O O . GLN A 1 189 ? -12.448 18.026 4.382 1.00 67.50 189 GLN A O 1
ATOM 1473 N N . GLU A 1 190 ? -13.927 16.504 3.597 1.00 49.84 190 GLU A N 1
ATOM 1474 C CA . GLU A 1 190 ? -14.178 17.076 2.262 1.00 49.84 190 GLU A CA 1
ATOM 1475 C C . GLU A 1 190 ? -15.482 17.889 2.230 1.00 49.84 190 GLU A C 1
ATOM 1477 O O . GLU A 1 190 ? -15.482 18.950 1.560 1.00 49.84 190 GLU A O 1
#

Secondary structure (DSSP, 8-state):
-PPTT-PPPP-PPSSHHHHHHHHHHHHHHHTT---HHHHHHHTTTSS-HHHHHHHHHSSSPPPHHHHHHHHHHHHTTSTT--HHHHHHHHHHHHHHHHHHHHTTSHHHHHHHHHHHHHHHHHTTS-HHHHHTTTTS-GGGGT--HHHHHHHHHHHHHHHT----HHHHHH--SHHHHHHHHHHHHHHT--

Foldseek 3Di:
DDDALDADAEPEDDFLLSVLLVLLVVLCVLLVRDGLVRLCVVLVNPDPSVLLNCCNHPNDQRDPVSVLSSLQVSQVSGPPGHSVRSVVVSVVSSVRVVLVVCCVDPVLVVLLLVLLVLLCVLLVHDSVVLVVCQPPFCVVVPCDPVSLVSSQVVLCVVLVFHFDPVQSVVCRGSSSVSVRSVVRSVVVVD

Mean predicted aligned error: 12.23 Å

Nearest PDB structures (foldseek):
  3gzl-assembly1_A  TM=8.836E-01  e=2.108E-02  Plasmodium falciparum
  6sm4-assembly1_B  TM=8.856E-01  e=2.003E-02  Photorhabdus luminescens
  2kga-assembly1_A  TM=9.350E-01  e=2.002E-01  Streptomyces coelicolor
  2kg6-assembly1_A  TM=8.607E-01  e=1.030E-01  Streptomyces coelicolor
  8qpy-assembly1_A  TM=6.357E-01  e=3.340E-01  Streptomyces regensis

Organism: Streptomyces diastatochromogenes (NCBI:txid42236)

Radius of gyration: 20.62 Å; Cα contacts (8 Å, |Δi|>4): 194; chains: 1; bounding box: 55×34×51 Å

Solvent-accessible surface area (backbone atoms only — not comparable to full-atom values): 10641 Å² total; per-residue (Å²): 133,81,64,86,38,71,71,62,71,45,93,57,67,92,53,45,59,37,54,38,47,51,50,54,52,50,44,35,53,58,29,67,35,64,30,66,67,54,51,30,55,76,52,72,58,76,56,54,63,64,60,60,52,38,54,55,41,44,92,55,89,63,57,64,74,59,52,54,54,47,42,47,62,27,26,68,54,18,80,95,54,42,35,81,72,48,46,63,62,55,47,52,32,46,54,50,23,47,55,57,45,50,66,62,38,72,67,48,33,50,53,38,54,48,52,42,43,45,47,12,60,71,69,74,48,56,46,75,62,41,67,76,40,30,82,40,49,34,77,80,72,72,49,48,75,64,53,52,52,54,39,48,59,47,49,27,64,76,72,72,43,72,77,56,68,67,60,57,72,67,39,51,23,58,50,45,47,44,50,52,52,55,50,37,54,52,66,74,75,112

pLDDT: mean 85.68, std 9.9, range [40.84, 96.88]

Sequence (190 aa):
MGVPGQFKKPSLPAGRLRDLNDALHALHLIAGQPSLEIMHRLLQKRISRTRLHDAFTEPRLPPWDTVDALVEILAARAPGTSPQEVLPEVHALWVLASRQRSLLNPYEREVRDEVVAIFAQQMEVRQREVELVLDVPLVEIAADSLTVLEAVGVIERCFGVVLDEEGVMEAVTIGEMVTLTLSALKATQE

InterPro domains:
  IPR009081 Phosphopantetheine binding ACP domain [PF00550] (114-179)
  IPR009081 Phosphopantetheine binding ACP domain [PS50075] (109-185)
  IPR036736 ACP-like superfamily [G3DSA:1.10.1200.10] (104-190)
  IPR036736 ACP-like superfamily [SSF47336] (108-185)